Protein AF-A0A5C5VGZ4-F1 (afdb_monomer_lite)

pLDDT: mean 81.95, std 19.31, range [33.66, 98.56]

Radius of gyration: 33.9 Å; chains: 1; bounding box: 83×97×70 Å

Structure (mmCIF, N/CA/C/O backbone):
data_AF-A0A5C5VGZ4-F1
#
_entry.id   AF-A0A5C5VGZ4-F1
#
loop_
_atom_site.group_PDB
_atom_site.id
_atom_site.type_symbol
_atom_site.label_atom_id
_atom_site.label_alt_id
_atom_site.label_comp_id
_atom_site.label_asym_id
_atom_site.label_entity_id
_atom_site.label_seq_id
_atom_site.pdbx_PDB_ins_code
_atom_site.Cartn_x
_atom_site.Cartn_y
_atom_site.Cartn_z
_atom_site.occupancy
_atom_site.B_iso_or_equiv
_atom_site.auth_seq_id
_atom_site.auth_comp_id
_atom_site.auth_asym_id
_atom_site.auth_atom_id
_atom_site.pdbx_PDB_model_num
ATOM 1 N N . MET A 1 1 ? -16.262 2.901 -9.914 1.00 47.81 1 MET A N 1
ATOM 2 C CA . MET A 1 1 ? -15.668 1.802 -9.119 1.00 47.81 1 MET A CA 1
ATOM 3 C C . MET A 1 1 ? -14.442 2.364 -8.408 1.00 47.81 1 MET A C 1
ATOM 5 O O . MET A 1 1 ? -13.713 3.106 -9.050 1.00 47.81 1 MET A O 1
ATOM 9 N N . SER A 1 2 ? -14.262 2.133 -7.101 1.00 78.75 2 SER A N 1
ATOM 10 C CA . SER A 1 2 ? -13.079 2.638 -6.369 1.00 78.75 2 SER A CA 1
ATOM 11 C C . SER A 1 2 ? -11.803 1.959 -6.888 1.00 78.75 2 SER A C 1
ATOM 13 O O . SER A 1 2 ? -11.832 0.754 -7.138 1.00 78.75 2 SER A O 1
ATOM 15 N N . LYS A 1 3 ? -10.699 2.704 -7.052 1.00 91.31 3 LYS A N 1
ATOM 16 C CA . LYS A 1 3 ? -9.415 2.177 -7.558 1.00 91.31 3 LYS A CA 1
ATOM 17 C C . LYS A 1 3 ? -8.840 1.094 -6.643 1.00 91.31 3 LYS A C 1
ATOM 19 O O . LYS A 1 3 ? -8.437 0.048 -7.134 1.00 91.31 3 LYS A O 1
ATOM 24 N N . LEU A 1 4 ? -8.955 1.265 -5.323 1.00 92.81 4 LEU A N 1
ATOM 25 C CA . LEU A 1 4 ? -8.626 0.228 -4.333 1.00 92.81 4 LEU A CA 1
ATOM 26 C C . LEU A 1 4 ? -9.362 -1.091 -4.587 1.00 92.81 4 LEU A C 1
ATOM 28 O O . LEU A 1 4 ? -8.789 -2.162 -4.425 1.00 92.81 4 LEU A O 1
ATOM 32 N N . LYS A 1 5 ? -10.619 -1.023 -5.040 1.00 94.25 5 LYS A N 1
ATOM 33 C CA . LYS A 1 5 ? -11.408 -2.223 -5.332 1.00 94.25 5 LYS A CA 1
ATOM 34 C C . LYS A 1 5 ? -10.861 -2.972 -6.549 1.00 94.25 5 LYS A C 1
ATOM 36 O O . LYS A 1 5 ? -10.845 -4.195 -6.546 1.00 94.25 5 LYS A O 1
ATOM 41 N N . MET A 1 6 ? -10.396 -2.247 -7.568 1.00 96.00 6 MET A N 1
ATOM 42 C CA . MET A 1 6 ? -9.712 -2.845 -8.721 1.00 96.00 6 MET A CA 1
ATOM 43 C C . MET A 1 6 ? -8.342 -3.415 -8.339 1.00 96.00 6 MET A C 1
ATOM 45 O O . MET A 1 6 ? -7.987 -4.492 -8.809 1.00 96.00 6 MET A O 1
ATOM 49 N N . LEU A 1 7 ? -7.597 -2.733 -7.464 1.00 97.62 7 LEU A N 1
ATOM 50 C CA . LEU A 1 7 ? -6.303 -3.213 -6.980 1.00 97.62 7 LEU A CA 1
ATOM 51 C C . LEU A 1 7 ? -6.444 -4.515 -6.191 1.00 97.62 7 LEU A C 1
ATOM 53 O O . LEU A 1 7 ? -5.766 -5.483 -6.517 1.00 97.62 7 LEU A O 1
ATOM 57 N N . VAL A 1 8 ? -7.368 -4.596 -5.227 1.00 96.88 8 VAL A N 1
ATOM 58 C CA . VAL A 1 8 ? -7.568 -5.851 -4.481 1.00 96.88 8 VAL A CA 1
ATOM 59 C C . VAL A 1 8 ? -8.153 -6.958 -5.350 1.00 96.88 8 VAL A C 1
ATOM 61 O O . VAL A 1 8 ? -7.724 -8.099 -5.231 1.00 96.88 8 VAL A O 1
ATOM 64 N N . LEU A 1 9 ? -9.039 -6.639 -6.297 1.00 97.56 9 LEU A N 1
ATOM 65 C CA . LEU A 1 9 ? -9.478 -7.628 -7.285 1.00 97.56 9 LEU A CA 1
ATOM 66 C C . LEU A 1 9 ? -8.298 -8.170 -8.112 1.00 97.56 9 LEU A C 1
ATOM 68 O O . LEU A 1 9 ? -8.235 -9.358 -8.401 1.00 97.56 9 LEU A O 1
ATOM 72 N N . SER A 1 10 ? -7.332 -7.318 -8.453 1.00 98.31 10 SER A N 1
ATOM 73 C CA . SER A 1 10 ? -6.120 -7.737 -9.166 1.00 98.31 10 SER A CA 1
ATOM 74 C C . SER A 1 10 ? -5.203 -8.596 -8.292 1.00 98.31 10 SER A C 1
ATOM 76 O O . SER A 1 10 ? -4.604 -9.543 -8.794 1.00 98.31 10 SER A O 1
ATOM 78 N N . LEU A 1 11 ? -5.138 -8.323 -6.982 1.00 98.38 11 LEU A N 1
ATOM 79 C CA . LEU A 1 11 ? -4.467 -9.197 -6.012 1.00 98.38 11 LEU A CA 1
ATOM 80 C C . LEU A 1 11 ? -5.142 -10.575 -5.933 1.00 98.38 11 LEU A C 1
ATOM 82 O O . LEU A 1 11 ? -4.444 -11.585 -5.884 1.00 98.38 11 LEU A O 1
ATOM 86 N N . HIS A 1 12 ? -6.479 -10.633 -5.968 1.00 98.44 12 HIS A N 1
ATOM 87 C CA . HIS A 1 12 ? -7.230 -11.895 -6.016 1.00 98.44 12 HIS A CA 1
ATOM 88 C C . HIS A 1 12 ? -6.956 -12.660 -7.312 1.00 98.44 12 HIS A C 1
ATOM 90 O O . HIS A 1 12 ? -6.627 -13.837 -7.255 1.00 98.44 12 HIS A O 1
ATOM 96 N N . ASN A 1 13 ? -6.977 -11.989 -8.467 1.00 98.44 13 ASN A N 1
ATOM 97 C CA . ASN A 1 13 ? -6.660 -12.625 -9.751 1.00 98.44 13 ASN A CA 1
ATOM 98 C C . ASN A 1 13 ? -5.212 -13.151 -9.802 1.00 98.44 13 ASN A C 1
ATOM 100 O O . ASN A 1 13 ? -4.952 -14.228 -10.349 1.00 98.44 13 ASN A O 1
ATOM 104 N N . TYR A 1 14 ? -4.265 -12.416 -9.202 1.00 98.56 14 TYR A N 1
ATOM 105 C CA . TYR A 1 14 ? -2.896 -12.894 -9.015 1.00 98.56 14 TYR A CA 1
ATOM 106 C C . TYR A 1 14 ? -2.881 -14.167 -8.165 1.00 98.56 14 TYR A C 1
ATOM 108 O O . TYR A 1 14 ? -2.285 -15.162 -8.583 1.00 98.56 14 TYR A O 1
ATOM 116 N N . HIS A 1 15 ? -3.568 -14.150 -7.017 1.00 98.44 15 HIS A N 1
ATOM 117 C CA . HIS A 1 15 ? -3.689 -15.298 -6.121 1.00 98.44 15 HIS A CA 1
ATOM 118 C C . HIS A 1 15 ? -4.304 -16.513 -6.821 1.00 98.44 15 HIS A C 1
ATOM 120 O O . HIS A 1 15 ? -3.758 -17.607 -6.717 1.00 98.44 15 HIS A O 1
ATOM 126 N N . ASP A 1 16 ? -5.388 -16.347 -7.574 1.00 98.00 16 ASP A N 1
ATOM 127 C CA . ASP A 1 16 ? -6.050 -17.446 -8.287 1.00 98.00 16 ASP A CA 1
ATOM 128 C C . ASP A 1 16 ? -5.126 -18.116 -9.310 1.00 98.00 16 ASP A C 1
ATOM 130 O O . ASP A 1 16 ? -5.197 -19.326 -9.527 1.00 98.00 16 ASP A O 1
ATOM 134 N N . THR A 1 17 ? -4.213 -17.341 -9.898 1.00 97.69 17 THR A N 1
ATOM 135 C CA . THR A 1 17 ? -3.245 -17.834 -10.884 1.00 97.69 17 THR A CA 1
ATOM 136 C C . THR A 1 17 ? -2.009 -18.470 -10.231 1.00 97.69 17 THR A C 1
ATOM 138 O O . THR A 1 17 ? -1.482 -19.453 -10.748 1.00 97.69 17 THR A O 1
ATOM 141 N N . HIS A 1 18 ? -1.537 -17.934 -9.100 1.00 97.62 18 HIS A N 1
ATOM 142 C CA . HIS A 1 18 ? -0.257 -18.313 -8.472 1.00 97.62 18 HIS A CA 1
ATOM 143 C C . HIS A 1 18 ? -0.406 -19.143 -7.184 1.00 97.62 18 HIS A C 1
ATOM 145 O O . HIS A 1 18 ? 0.588 -19.587 -6.608 1.00 97.62 18 HIS A O 1
ATOM 151 N N . GLY A 1 19 ? -1.634 -19.328 -6.697 1.00 97.25 19 GLY A N 1
ATOM 152 C CA . GLY A 1 19 ? -1.960 -19.979 -5.425 1.00 97.25 19 GLY A CA 1
ATOM 153 C C . GLY A 1 19 ? -1.635 -19.157 -4.172 1.00 97.25 19 GLY A C 1
ATOM 154 O O . GLY A 1 19 ? -1.930 -19.611 -3.070 1.00 97.25 19 GLY A O 1
ATOM 155 N N . ASN A 1 20 ? -1.024 -17.979 -4.329 1.00 97.88 20 ASN A N 1
ATOM 156 C CA . ASN A 1 20 ? -0.604 -17.086 -3.252 1.00 97.88 20 ASN A CA 1
ATOM 157 C C . ASN A 1 20 ? -0.735 -15.630 -3.702 1.00 97.88 20 ASN A C 1
ATOM 159 O O . ASN A 1 20 ? -0.576 -15.325 -4.884 1.00 97.88 20 ASN A O 1
ATOM 163 N N . PHE A 1 21 ? -0.954 -14.725 -2.754 1.00 98.25 21 PHE A N 1
ATOM 164 C CA . PHE A 1 21 ? -0.816 -13.290 -2.969 1.00 98.25 21 PHE A CA 1
ATOM 165 C C . PHE A 1 21 ? 0.609 -12.939 -3.423 1.00 98.25 21 PHE A C 1
ATOM 167 O O . PHE A 1 21 ? 1.561 -13.657 -3.085 1.00 98.25 21 PHE A O 1
ATOM 174 N N . PRO A 1 22 ? 0.781 -11.845 -4.189 1.00 98.12 22 PRO A N 1
ATOM 175 C CA . PRO A 1 22 ? 2.114 -11.414 -4.579 1.00 98.12 22 PRO A CA 1
ATOM 176 C C . PRO A 1 22 ? 2.942 -11.052 -3.335 1.00 98.12 22 PRO A C 1
ATOM 178 O O . PRO A 1 22 ? 2.384 -10.580 -2.341 1.00 98.12 22 PRO A O 1
ATOM 181 N N . PRO A 1 23 ? 4.274 -11.228 -3.371 1.00 97.88 23 PRO A N 1
ATOM 182 C CA . PRO A 1 23 ? 5.138 -10.640 -2.352 1.00 97.88 23 PRO A CA 1
ATOM 183 C C . PRO A 1 23 ? 5.038 -9.107 -2.395 1.00 97.88 23 PRO A C 1
ATOM 185 O O . PRO A 1 23 ? 4.762 -8.557 -3.463 1.00 97.88 23 PRO A O 1
ATOM 188 N N . ALA A 1 24 ? 5.347 -8.406 -1.294 1.00 97.19 24 ALA A N 1
ATOM 189 C CA . ALA A 1 24 ? 5.490 -6.935 -1.315 1.00 97.19 24 ALA A CA 1
ATOM 190 C C . ALA A 1 24 ? 6.432 -6.472 -2.438 1.00 97.19 24 ALA A C 1
ATOM 192 O O . ALA A 1 24 ? 6.163 -5.500 -3.150 1.00 97.19 24 ALA A O 1
ATOM 193 N N . PHE A 1 25 ? 7.527 -7.208 -2.612 1.00 97.69 25 PHE A N 1
ATOM 194 C CA . PHE A 1 25 ? 8.454 -7.056 -3.717 1.00 97.69 25 PHE A CA 1
ATOM 195 C C . PHE A 1 25 ? 9.156 -8.382 -4.024 1.00 97.69 25 PHE A C 1
ATOM 197 O O . PHE A 1 25 ? 9.351 -9.216 -3.138 1.00 97.69 25 PHE A O 1
ATOM 204 N N . THR A 1 26 ? 9.574 -8.578 -5.273 1.00 96.94 26 THR A N 1
ATOM 205 C CA . THR A 1 26 ? 10.570 -9.607 -5.603 1.00 96.94 26 THR A CA 1
ATOM 206 C C . THR A 1 26 ? 11.955 -9.133 -5.188 1.00 96.94 26 THR A C 1
ATOM 208 O O . THR A 1 26 ? 12.211 -7.931 -5.162 1.00 96.94 26 THR A O 1
ATOM 211 N N . ALA A 1 27 ? 12.856 -10.060 -4.878 1.00 94.69 27 ALA A N 1
ATOM 212 C CA . ALA A 1 27 ? 14.230 -9.749 -4.509 1.00 94.69 27 ALA A CA 1
ATOM 213 C C . ALA A 1 27 ? 15.212 -10.654 -5.259 1.00 94.69 27 ALA A C 1
ATOM 215 O O . ALA A 1 27 ? 14.848 -11.758 -5.669 1.00 94.69 27 ALA A O 1
ATOM 216 N N . ASP A 1 28 ? 16.443 -10.182 -5.441 1.00 91.81 28 ASP A N 1
ATOM 217 C CA . ASP A 1 28 ? 17.525 -10.998 -5.987 1.00 91.81 28 ASP A CA 1
ATOM 218 C C . ASP A 1 28 ? 18.089 -11.989 -4.946 1.00 91.81 28 ASP A C 1
ATOM 220 O O . ASP A 1 28 ? 17.624 -12.083 -3.808 1.00 91.81 28 ASP A O 1
ATOM 224 N N . SER A 1 29 ? 19.128 -12.740 -5.328 1.00 90.06 29 SER A N 1
ATOM 225 C CA . SER A 1 29 ? 19.787 -13.709 -4.439 1.00 90.06 29 SER A CA 1
ATOM 226 C C . SER A 1 29 ? 20.480 -13.083 -3.221 1.00 90.06 29 SER A C 1
ATOM 228 O O . SER A 1 29 ? 20.803 -13.804 -2.279 1.00 90.06 29 SER A O 1
ATOM 230 N N . GLN A 1 30 ? 20.709 -11.768 -3.230 1.00 88.81 30 GLN A N 1
ATOM 231 C CA . GLN A 1 30 ? 21.278 -11.000 -2.122 1.00 88.81 30 GLN A CA 1
ATOM 232 C C . GLN A 1 30 ? 20.194 -10.309 -1.279 1.00 88.81 30 GLN A C 1
ATOM 234 O O . GLN A 1 30 ? 20.515 -9.613 -0.318 1.00 88.81 30 GLN A O 1
ATOM 239 N N . GLY A 1 31 ? 18.913 -10.504 -1.613 1.00 86.75 31 GLY A N 1
ATOM 240 C CA . GLY A 1 31 ? 17.783 -9.893 -0.921 1.00 86.75 31 GLY A CA 1
ATOM 241 C C . GLY A 1 31 ? 17.506 -8.445 -1.331 1.00 86.75 31 GLY A C 1
ATOM 242 O O . GLY A 1 31 ? 16.687 -7.790 -0.688 1.00 86.75 31 GLY A O 1
ATOM 243 N N . GLN A 1 32 ? 18.142 -7.929 -2.388 1.00 89.44 32 GLN A N 1
ATOM 244 C CA . GLN A 1 32 ? 17.884 -6.577 -2.878 1.00 89.44 32 GLN A CA 1
ATOM 245 C C . GLN A 1 32 ? 16.525 -6.532 -3.600 1.00 89.44 32 GLN A C 1
ATOM 247 O O . GLN A 1 32 ? 16.315 -7.313 -4.532 1.00 89.44 32 GLN A O 1
ATOM 252 N N . PRO A 1 33 ? 15.607 -5.613 -3.230 1.00 92.19 33 PRO A N 1
ATOM 253 C CA . PRO A 1 33 ? 14.330 -5.455 -3.921 1.00 92.19 33 PRO A CA 1
ATOM 254 C C . PRO A 1 33 ? 14.480 -5.168 -5.424 1.00 92.19 33 PRO A C 1
ATOM 256 O O . PRO A 1 33 ? 15.176 -4.229 -5.819 1.00 92.19 33 PRO A O 1
ATOM 259 N N . LEU A 1 34 ? 13.774 -5.944 -6.248 1.00 96.25 34 LEU A N 1
ATOM 260 C CA . LEU A 1 34 ? 13.741 -5.849 -7.707 1.00 96.25 34 LEU A CA 1
ATOM 261 C C . LEU A 1 34 ? 12.446 -5.209 -8.212 1.00 96.25 34 LEU A C 1
ATOM 263 O O . LEU A 1 34 ? 12.528 -4.162 -8.843 1.00 96.25 34 LEU A O 1
ATOM 267 N N . HIS A 1 35 ? 11.266 -5.779 -7.933 1.00 97.56 35 HIS A N 1
ATOM 268 C CA . HIS A 1 35 ? 9.985 -5.278 -8.461 1.00 97.56 35 HIS A CA 1
ATOM 269 C C . HIS A 1 35 ? 8.886 -5.238 -7.405 1.00 97.56 35 HIS A C 1
ATOM 271 O O . HIS A 1 35 ? 8.737 -6.178 -6.634 1.00 97.56 35 HIS A O 1
ATOM 277 N N . SER A 1 36 ? 8.081 -4.172 -7.413 1.00 97.31 36 SER A N 1
ATOM 278 C CA . SER A 1 36 ? 6.920 -4.013 -6.528 1.00 97.31 36 SER A CA 1
ATOM 279 C C . SER A 1 36 ? 5.792 -4.994 -6.871 1.00 97.31 36 SER A C 1
ATOM 281 O O . SER A 1 36 ? 5.586 -5.314 -8.045 1.00 97.31 36 SER A O 1
ATOM 283 N N . TRP A 1 37 ? 4.977 -5.363 -5.874 1.00 98.12 37 TRP A N 1
ATOM 284 C CA . TRP A 1 37 ? 3.680 -6.026 -6.067 1.00 98.12 37 TRP A CA 1
ATOM 285 C C . TRP A 1 37 ? 2.808 -5.330 -7.125 1.00 98.12 37 TRP A C 1
ATOM 287 O O . TRP A 1 37 ? 2.127 -6.001 -7.899 1.00 98.12 37 TRP A O 1
ATOM 297 N N . ARG A 1 38 ? 2.893 -3.995 -7.224 1.00 98.00 38 ARG A N 1
ATOM 298 C CA . ARG A 1 38 ? 2.204 -3.169 -8.233 1.00 98.00 38 ARG A CA 1
ATOM 299 C C . ARG A 1 38 ? 2.608 -3.565 -9.655 1.00 98.00 38 ARG A C 1
ATOM 301 O O . ARG A 1 38 ? 1.767 -3.701 -10.539 1.00 98.00 38 ARG A O 1
ATOM 308 N N . THR A 1 39 ? 3.890 -3.833 -9.884 1.00 97.75 39 THR A N 1
ATOM 309 C CA . THR A 1 39 ? 4.381 -4.314 -11.183 1.00 97.75 39 THR A CA 1
ATOM 310 C C . THR A 1 39 ? 3.902 -5.738 -11.466 1.00 97.75 39 THR A C 1
ATOM 312 O O . THR A 1 39 ? 3.544 -6.056 -12.599 1.00 97.75 39 THR A O 1
ATOM 315 N N . LEU A 1 40 ? 3.849 -6.596 -10.442 1.00 98.12 40 LEU A N 1
ATOM 316 C CA . LEU A 1 40 ? 3.439 -7.997 -10.585 1.00 98.12 40 LEU A CA 1
ATOM 317 C C . LEU A 1 40 ? 1.965 -8.163 -10.972 1.00 98.12 40 LEU A C 1
ATOM 319 O O . LEU A 1 40 ? 1.615 -9.154 -11.611 1.00 98.12 40 LEU A O 1
ATOM 323 N N . ILE A 1 41 ? 1.109 -7.203 -10.613 1.00 98.38 41 ILE A N 1
ATOM 324 C CA . ILE A 1 41 ? -0.325 -7.271 -10.916 1.00 98.38 41 ILE A CA 1
ATOM 325 C C . ILE A 1 41 ? -0.737 -6.602 -12.233 1.00 98.38 41 ILE A C 1
ATOM 327 O O . ILE A 1 41 ? -1.907 -6.687 -12.602 1.00 98.38 41 ILE A O 1
ATOM 331 N N . LEU A 1 42 ? 0.187 -5.971 -12.968 1.00 98.19 42 LEU A N 1
ATOM 332 C CA . LEU A 1 42 ? -0.121 -5.297 -14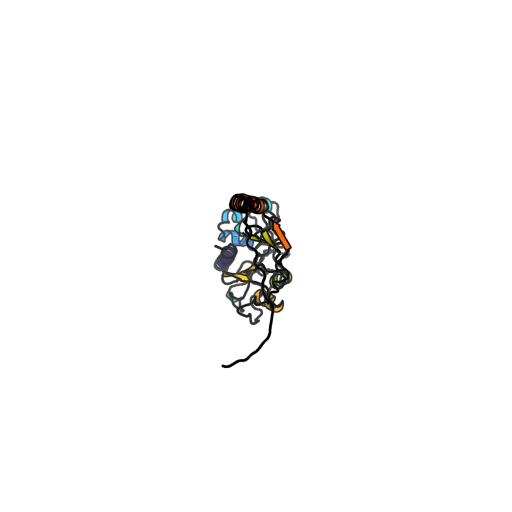.239 1.00 98.19 42 LEU A CA 1
ATOM 333 C C . LEU A 1 42 ? -0.910 -6.163 -15.244 1.00 98.19 42 LEU A C 1
ATOM 335 O O . LEU A 1 42 ? -1.847 -5.633 -15.845 1.00 98.19 42 LEU A O 1
ATOM 339 N N . PRO A 1 43 ? -0.642 -7.476 -15.413 1.00 98.25 43 PRO A N 1
ATOM 340 C CA . PRO A 1 43 ? -1.430 -8.311 -16.323 1.00 98.25 43 PRO A CA 1
ATOM 341 C C . PRO A 1 43 ? -2.927 -8.364 -15.982 1.00 98.25 43 PRO A C 1
ATOM 343 O O . PRO A 1 43 ? -3.753 -8.521 -16.877 1.00 98.25 43 PRO A O 1
ATOM 346 N N . TYR A 1 44 ? -3.287 -8.189 -14.707 1.00 97.94 44 TYR A N 1
ATOM 347 C CA . TYR A 1 44 ? -4.672 -8.195 -14.216 1.00 97.94 44 TYR A CA 1
ATOM 348 C C . TYR A 1 44 ? -5.318 -6.804 -14.216 1.00 97.94 44 TYR A C 1
ATOM 350 O O . TYR A 1 44 ? -6.497 -6.671 -13.895 1.00 97.94 44 TYR A O 1
ATOM 358 N N . LEU A 1 45 ? -4.548 -5.784 -14.599 1.00 96.88 45 LEU A N 1
ATOM 359 C CA . LEU A 1 45 ? -4.967 -4.395 -14.773 1.00 96.88 45 LEU A CA 1
ATOM 360 C C . LEU A 1 45 ? -5.043 -3.995 -16.253 1.00 96.88 45 LEU A C 1
ATOM 362 O O . LEU A 1 45 ? -5.057 -2.810 -16.557 1.00 96.88 45 LEU A O 1
ATOM 366 N N . GLU A 1 46 ? -5.071 -4.974 -17.162 1.00 95.31 46 GLU A N 1
ATOM 367 C CA . GLU A 1 46 ? -5.026 -4.770 -18.621 1.00 95.31 46 GLU A CA 1
ATOM 368 C C . GLU A 1 46 ? -3.702 -4.156 -19.130 1.00 95.31 46 GLU A C 1
ATOM 370 O O . GLU A 1 46 ? -3.583 -3.788 -20.296 1.00 95.31 46 GLU A O 1
ATOM 375 N N . GLU A 1 47 ? -2.652 -4.155 -18.301 1.00 97.19 47 GLU A N 1
ATOM 376 C CA . GLU A 1 47 ? -1.331 -3.582 -18.602 1.00 97.19 47 GLU A CA 1
ATOM 377 C C . GLU A 1 47 ? -0.303 -4.641 -19.052 1.00 97.19 47 GLU A C 1
ATOM 379 O O . GLU A 1 47 ? 0.913 -4.482 -18.904 1.00 97.19 47 GLU A O 1
ATOM 384 N N . MET A 1 48 ? -0.769 -5.743 -19.655 1.00 97.31 48 MET A N 1
ATOM 385 C CA . MET A 1 48 ? 0.102 -6.776 -20.239 1.00 97.31 48 MET A CA 1
ATOM 386 C C . MET A 1 48 ? 1.090 -6.229 -21.300 1.00 97.31 48 MET A C 1
ATOM 388 O O . MET A 1 48 ? 2.249 -6.665 -21.318 1.00 97.31 48 MET A O 1
ATOM 392 N N . PRO A 1 49 ? 0.718 -5.255 -22.163 1.00 97.12 49 PRO A N 1
ATOM 393 C CA . PRO A 1 49 ? 1.662 -4.648 -23.104 1.00 97.12 49 PRO A CA 1
ATOM 394 C C . PRO A 1 49 ? 2.836 -3.925 -22.433 1.00 97.12 49 PRO A C 1
ATOM 396 O O . PRO A 1 49 ? 3.926 -3.903 -23.003 1.00 97.12 49 PRO A O 1
ATOM 399 N N . LEU A 1 50 ? 2.638 -3.338 -21.247 1.00 96.69 50 LEU A N 1
ATOM 400 C CA . LEU A 1 50 ? 3.720 -2.753 -20.454 1.00 96.69 50 LEU A CA 1
ATOM 401 C C . LEU A 1 50 ? 4.518 -3.852 -19.749 1.00 96.69 50 LEU A C 1
ATOM 403 O O . LEU A 1 50 ? 5.740 -3.885 -19.872 1.00 96.69 50 LEU A O 1
ATOM 407 N N . TYR A 1 51 ? 3.829 -4.784 -19.085 1.00 97.75 51 TYR A N 1
ATOM 408 C CA . TYR A 1 51 ? 4.443 -5.893 -18.348 1.00 97.75 51 TYR A CA 1
ATOM 409 C C . TYR A 1 51 ? 5.423 -6.702 -19.211 1.00 97.75 51 TYR A C 1
ATOM 411 O O . TYR A 1 51 ? 6.550 -6.959 -18.799 1.00 97.75 51 TYR A O 1
ATOM 419 N N . SER A 1 52 ? 5.035 -7.032 -20.448 1.00 97.69 52 SER A N 1
ATOM 420 C CA . SER A 1 52 ? 5.859 -7.808 -21.392 1.00 97.69 52 SER A CA 1
ATOM 421 C C . SER A 1 52 ? 7.149 -7.115 -21.860 1.00 97.69 52 SER A C 1
ATOM 423 O O . SER A 1 52 ? 8.004 -7.767 -22.456 1.00 97.69 52 SER A O 1
ATOM 425 N N . LYS A 1 53 ? 7.304 -5.807 -21.613 1.00 97.31 53 LYS A N 1
ATOM 426 C CA . LYS A 1 53 ? 8.508 -5.035 -21.969 1.00 97.31 53 LYS A CA 1
ATOM 427 C C . LYS A 1 53 ? 9.540 -4.971 -20.845 1.00 97.31 53 LYS A C 1
ATOM 429 O O . LYS A 1 53 ? 10.661 -4.523 -21.096 1.00 97.31 53 LYS A O 1
ATOM 434 N N . LEU A 1 54 ? 9.160 -5.354 -19.626 1.00 97.56 54 LEU A N 1
ATOM 435 C CA . LEU A 1 54 ? 10.020 -5.277 -18.451 1.00 97.56 54 LEU A CA 1
ATOM 436 C C . LEU A 1 54 ? 10.945 -6.496 -18.387 1.00 97.56 54 LEU A C 1
ATOM 438 O O . LEU A 1 54 ? 10.529 -7.623 -18.652 1.00 97.56 54 LEU A O 1
ATOM 442 N N . ASN A 1 55 ? 12.202 -6.261 -18.021 1.00 96.56 55 ASN A N 1
ATOM 443 C CA . ASN A 1 55 ? 13.158 -7.308 -17.699 1.00 96.56 55 ASN A CA 1
ATOM 444 C C . ASN A 1 55 ? 13.097 -7.595 -16.193 1.00 96.56 55 ASN A C 1
ATOM 446 O O . ASN A 1 55 ? 13.541 -6.765 -15.400 1.00 96.56 55 ASN A O 1
ATOM 450 N N . PHE A 1 56 ? 12.551 -8.755 -15.819 1.00 96.12 56 PHE A N 1
ATOM 451 C CA . PHE A 1 56 ? 12.386 -9.163 -14.419 1.00 96.12 56 PHE A CA 1
ATOM 452 C C . PHE A 1 56 ? 13.667 -9.703 -13.762 1.00 96.12 56 PHE A C 1
ATOM 454 O O . PHE A 1 56 ? 13.697 -9.877 -12.544 1.00 96.12 56 PHE A O 1
ATOM 461 N N . ASP A 1 57 ? 14.721 -9.933 -14.552 1.00 93.81 57 ASP A N 1
ATOM 462 C CA . ASP A 1 57 ? 16.048 -10.319 -14.058 1.00 93.81 57 ASP A CA 1
ATOM 463 C C . ASP A 1 57 ? 16.907 -9.095 -13.678 1.00 93.81 57 ASP A C 1
ATOM 465 O O . ASP A 1 57 ? 18.015 -9.236 -13.159 1.00 93.81 57 ASP A O 1
ATOM 469 N N . GLU A 1 58 ? 16.415 -7.880 -13.941 1.00 94.88 58 GLU A N 1
ATOM 470 C CA . GLU A 1 58 ? 17.084 -6.621 -13.621 1.00 94.88 58 GLU A CA 1
ATOM 471 C C . GLU A 1 58 ? 16.255 -5.772 -12.645 1.00 94.88 58 GLU A C 1
ATOM 473 O O . GLU A 1 58 ? 15.028 -5.789 -12.707 1.00 94.88 58 GLU A O 1
ATOM 478 N N . PRO A 1 59 ? 16.887 -4.937 -11.797 1.00 95.44 59 PRO A N 1
ATOM 479 C CA . PRO A 1 59 ? 16.163 -4.022 -10.916 1.00 95.44 59 PRO A CA 1
ATOM 480 C C . PRO A 1 59 ? 15.166 -3.119 -11.660 1.00 95.44 59 PRO A C 1
ATOM 482 O O . PRO A 1 59 ? 15.408 -2.696 -12.794 1.00 95.44 59 PRO A O 1
ATOM 485 N N . TRP A 1 60 ? 14.067 -2.740 -11.002 1.00 95.44 60 TRP A N 1
ATOM 486 C CA . TRP A 1 60 ? 13.052 -1.828 -11.554 1.00 95.44 60 TRP A CA 1
ATOM 487 C C . TRP A 1 60 ? 13.620 -0.511 -12.111 1.00 95.44 60 TRP A C 1
ATOM 489 O O . TRP A 1 60 ? 13.069 0.044 -13.058 1.00 95.44 60 TRP A O 1
ATOM 499 N N . ASN A 1 61 ? 14.709 -0.005 -11.529 1.00 94.81 61 ASN A N 1
ATOM 500 C CA . ASN A 1 61 ? 15.370 1.240 -11.919 1.00 94.81 61 ASN A CA 1
ATOM 501 C C . ASN A 1 61 ? 16.572 1.026 -12.856 1.00 94.81 61 ASN A C 1
ATOM 503 O O . ASN A 1 61 ? 17.322 1.973 -13.104 1.00 94.81 61 ASN A O 1
ATOM 507 N N . SER A 1 62 ? 16.780 -0.188 -13.379 1.00 96.12 62 SER A N 1
ATOM 508 C CA . SER A 1 62 ? 17.816 -0.429 -14.383 1.00 96.12 62 SER A CA 1
ATOM 509 C C . SER A 1 62 ? 17.539 0.386 -15.646 1.00 96.12 62 SER A C 1
ATOM 511 O O . SER A 1 62 ? 16.395 0.712 -15.960 1.00 96.12 62 SER A O 1
ATOM 513 N N . SER A 1 63 ? 18.576 0.678 -16.433 1.00 96.25 63 SER A N 1
ATOM 514 C CA . SER A 1 63 ? 18.391 1.372 -17.717 1.00 96.25 63 SER A CA 1
ATOM 515 C C . SER A 1 63 ? 17.432 0.631 -18.667 1.00 96.25 63 SER A C 1
ATOM 517 O O . SER A 1 63 ? 16.734 1.271 -19.459 1.00 96.25 63 SER A O 1
ATOM 519 N N . ALA A 1 64 ? 17.351 -0.704 -18.564 1.00 95.88 64 ALA A N 1
ATOM 520 C CA . ALA A 1 64 ? 16.462 -1.517 -19.381 1.00 95.88 64 ALA A CA 1
ATOM 521 C C . ALA A 1 64 ? 14.983 -1.328 -19.020 1.00 95.88 64 ALA A C 1
ATOM 523 O O . ALA A 1 64 ? 14.153 -1.315 -19.933 1.00 95.88 64 ALA A O 1
ATOM 524 N N . ASN A 1 65 ? 14.679 -1.150 -17.733 1.00 96.81 65 ASN A N 1
ATOM 525 C CA . ASN A 1 65 ? 13.323 -0.981 -17.211 1.00 96.81 65 ASN A CA 1
ATOM 526 C C . ASN A 1 65 ? 12.903 0.495 -17.142 1.00 96.81 65 ASN A C 1
ATOM 528 O O . ASN A 1 65 ? 11.804 0.845 -17.570 1.00 96.81 65 ASN A O 1
ATOM 532 N N . ALA A 1 66 ? 13.795 1.386 -16.704 1.00 94.06 66 ALA A N 1
ATOM 533 C CA . ALA A 1 66 ? 13.525 2.810 -16.501 1.00 94.06 66 ALA A CA 1
ATOM 534 C C . ALA A 1 66 ? 13.003 3.519 -17.763 1.00 94.06 66 ALA A C 1
ATOM 536 O O . ALA A 1 66 ? 12.101 4.349 -17.672 1.00 94.06 66 ALA A O 1
ATOM 537 N N . ARG A 1 67 ? 13.497 3.144 -18.954 1.00 94.75 67 ARG A N 1
ATOM 538 C CA . ARG A 1 67 ? 13.018 3.675 -20.250 1.00 94.75 67 ARG A CA 1
ATOM 539 C C . ARG A 1 67 ? 11.541 3.396 -20.539 1.00 94.75 67 ARG A C 1
ATOM 541 O O . ARG A 1 67 ? 10.953 4.074 -21.372 1.00 94.75 67 ARG A O 1
ATOM 548 N N . TRP A 1 68 ? 10.967 2.378 -19.900 1.00 94.94 68 TRP A N 1
ATOM 549 C CA . TRP A 1 68 ? 9.559 2.022 -20.036 1.00 94.94 68 TRP A CA 1
ATOM 550 C C . TRP A 1 68 ? 8.710 2.519 -18.874 1.00 94.94 68 TRP A C 1
ATOM 552 O O . TRP A 1 68 ? 7.498 2.489 -19.008 1.00 94.94 68 TRP A O 1
ATOM 562 N N . LEU A 1 69 ? 9.310 2.938 -17.755 1.00 93.44 69 LEU A N 1
ATOM 563 C CA . LEU A 1 69 ? 8.598 3.223 -16.506 1.00 93.44 69 LEU A CA 1
ATOM 564 C C . LEU A 1 69 ? 8.572 4.712 -16.145 1.00 93.44 69 LEU A C 1
ATOM 566 O O . LEU A 1 69 ? 7.523 5.203 -15.742 1.00 93.44 69 LEU A O 1
ATOM 570 N N . ASN A 1 70 ? 9.679 5.439 -16.335 1.00 88.06 70 ASN A N 1
ATOM 571 C CA . ASN A 1 70 ? 9.846 6.801 -15.805 1.00 88.06 70 ASN A CA 1
ATOM 572 C C . ASN A 1 70 ? 8.823 7.824 -16.331 1.00 88.06 70 ASN A C 1
ATOM 574 O O . ASN A 1 70 ? 8.559 8.810 -15.644 1.00 88.06 70 ASN A O 1
ATOM 578 N N . ASP A 1 71 ? 8.257 7.575 -17.516 1.00 83.56 71 ASP A N 1
ATOM 579 C CA . ASP A 1 71 ? 7.261 8.432 -18.173 1.00 83.56 71 ASP A CA 1
ATOM 580 C C . ASP A 1 71 ? 5.850 7.807 -18.180 1.00 83.56 71 ASP A C 1
ATOM 582 O O . ASP A 1 71 ? 4.955 8.295 -18.870 1.00 83.56 71 ASP A O 1
ATOM 586 N N . GLN A 1 72 ? 5.635 6.695 -17.465 1.00 88.44 72 GLN A N 1
ATOM 587 C CA . GLN A 1 72 ? 4.334 6.024 -17.414 1.00 88.44 72 GLN A CA 1
ATOM 588 C C . GLN A 1 72 ? 3.531 6.452 -16.193 1.00 88.44 72 GLN A C 1
ATOM 590 O O . GLN A 1 72 ? 3.825 6.079 -15.057 1.00 88.44 72 GLN A O 1
ATOM 595 N N . GLU A 1 73 ? 2.443 7.169 -16.451 1.00 87.19 73 GLU A N 1
ATOM 596 C CA . GLU A 1 73 ? 1.446 7.508 -15.444 1.00 87.19 73 GLU A CA 1
ATOM 597 C C . GLU A 1 73 ? 0.308 6.484 -15.442 1.00 87.19 73 GLU A C 1
ATOM 599 O O . GLU A 1 73 ? -0.644 6.571 -16.217 1.00 87.19 73 GLU A O 1
ATOM 604 N N . LEU A 1 74 ? 0.359 5.526 -14.518 1.00 91.12 74 LEU A N 1
ATOM 605 C CA . LEU A 1 74 ? -0.745 4.592 -14.314 1.00 91.12 74 LEU A CA 1
ATOM 606 C C . LEU A 1 74 ? -1.743 5.167 -13.307 1.00 91.12 74 LEU A C 1
ATOM 608 O O . LEU A 1 74 ? -1.596 5.042 -12.090 1.00 91.12 74 LEU A O 1
ATOM 612 N N . HIS A 1 75 ? -2.808 5.788 -13.822 1.00 89.38 75 HIS A N 1
ATOM 613 C CA . HIS A 1 75 ? -3.834 6.441 -13.002 1.00 89.38 75 HIS A CA 1
ATOM 614 C C . HIS A 1 75 ? -4.505 5.518 -11.977 1.00 89.38 75 HIS A C 1
ATOM 616 O O . HIS A 1 75 ? -5.074 6.022 -11.005 1.00 89.38 75 HIS A O 1
ATOM 622 N N . ILE A 1 76 ? -4.455 4.197 -12.162 1.00 93.00 76 ILE A N 1
ATOM 623 C CA . ILE A 1 76 ? -4.995 3.220 -11.212 1.00 93.00 76 ILE A CA 1
ATOM 624 C C . ILE A 1 76 ? -4.317 3.285 -9.837 1.00 93.00 76 ILE A C 1
ATOM 626 O O . ILE A 1 76 ? -4.988 3.091 -8.827 1.00 93.00 76 ILE A O 1
ATOM 630 N N . TYR A 1 77 ? -3.038 3.662 -9.776 1.00 93.25 77 TYR A N 1
ATOM 631 C CA . TYR A 1 77 ? -2.285 3.782 -8.523 1.00 93.25 77 TYR A CA 1
ATOM 632 C C . TYR A 1 77 ? -2.468 5.127 -7.818 1.00 93.25 77 TYR A C 1
ATOM 634 O O . TYR A 1 77 ? -1.899 5.366 -6.756 1.00 93.25 77 TYR A O 1
ATOM 642 N N . ARG A 1 78 ? -3.275 6.023 -8.389 1.00 88.00 78 ARG A N 1
ATOM 643 C CA . ARG A 1 78 ? -3.420 7.394 -7.904 1.00 88.00 78 ARG A CA 1
ATOM 644 C C . ARG A 1 78 ? -4.742 7.621 -7.189 1.00 88.00 78 ARG A C 1
ATOM 646 O O . ARG A 1 78 ? -5.782 7.322 -7.771 1.00 88.00 78 ARG A O 1
ATOM 653 N N . SER A 1 79 ? -4.752 8.278 -6.033 1.00 83.31 79 SER A N 1
ATOM 654 C CA . SER A 1 79 ? -6.017 8.711 -5.425 1.00 83.31 79 SER A CA 1
ATOM 655 C C . SER A 1 79 ? -6.734 9.776 -6.276 1.00 83.31 79 SER A C 1
ATOM 657 O O . SER A 1 79 ? -6.078 10.661 -6.834 1.00 83.31 79 SER A O 1
ATOM 659 N N . PRO A 1 80 ? -8.076 9.726 -6.410 1.00 74.81 80 PRO A N 1
ATOM 660 C CA . PRO A 1 80 ? -8.856 10.820 -6.988 1.00 74.81 80 PRO A CA 1
ATOM 661 C C . PRO A 1 80 ? -8.751 12.139 -6.206 1.00 74.81 80 PRO A C 1
ATOM 663 O O . PRO A 1 80 ? -8.931 13.193 -6.805 1.00 74.81 80 PRO A O 1
ATOM 666 N N . GLN A 1 81 ? -8.468 12.089 -4.899 1.00 67.88 81 GLN A N 1
ATOM 667 C CA . GLN A 1 81 ? -8.432 13.251 -3.997 1.00 67.88 81 GLN A CA 1
ATOM 668 C C . GLN A 1 81 ? -6.997 13.740 -3.729 1.00 67.88 81 GLN A C 1
ATOM 670 O O . GLN A 1 81 ? -6.683 14.195 -2.636 1.00 67.88 81 GLN A O 1
ATOM 675 N N . ARG A 1 82 ? -6.107 13.621 -4.725 1.00 66.62 82 ARG A N 1
ATOM 676 C CA . ARG A 1 82 ? -4.679 13.956 -4.591 1.00 66.62 82 ARG A CA 1
ATOM 677 C C . ARG A 1 82 ? -4.447 15.370 -4.017 1.00 66.62 82 ARG A C 1
ATOM 679 O O . ARG A 1 82 ? -5.123 16.309 -4.453 1.00 66.62 82 ARG A O 1
ATOM 686 N N . PRO A 1 83 ? -3.408 15.564 -3.192 1.00 62.34 83 PRO A N 1
ATOM 687 C CA . PRO A 1 83 ? -2.797 16.875 -3.017 1.00 62.34 83 PRO A CA 1
ATOM 688 C C . PRO A 1 83 ? -2.203 17.368 -4.347 1.00 62.34 83 PRO A C 1
ATOM 690 O O . PRO A 1 83 ? -1.641 16.588 -5.121 1.00 62.34 83 PRO A O 1
ATOM 693 N N . GLU A 1 84 ? -2.297 18.670 -4.635 1.00 59.56 84 GLU A N 1
ATOM 694 C CA . GLU A 1 84 ? -1.698 19.257 -5.851 1.00 59.56 84 GLU A CA 1
ATOM 695 C C . GLU A 1 84 ? -0.166 19.119 -5.895 1.00 59.56 84 GLU A C 1
ATOM 697 O O . GLU A 1 84 ? 0.422 19.165 -6.973 1.00 59.56 84 GLU A O 1
ATOM 702 N N . SER A 1 85 ? 0.471 18.909 -4.741 1.00 66.31 85 SER A N 1
ATOM 703 C CA . SER A 1 85 ? 1.920 18.764 -4.576 1.00 66.31 85 SER A CA 1
ATOM 704 C C . SER A 1 85 ? 2.486 17.391 -4.966 1.00 66.31 85 SER A C 1
ATOM 706 O O . SER A 1 85 ? 3.707 17.243 -5.009 1.00 66.31 85 SER A O 1
ATOM 708 N N . SER A 1 86 ? 1.643 16.394 -5.251 1.00 71.25 86 SER A N 1
ATOM 709 C CA . SER A 1 86 ? 2.090 15.045 -5.620 1.00 71.25 86 SER A CA 1
ATOM 710 C C . SER A 1 86 ? 2.833 15.002 -6.955 1.00 71.25 86 SER A C 1
ATOM 712 O O . SER A 1 86 ? 2.389 15.592 -7.946 1.00 71.25 86 SER A O 1
ATOM 714 N N . ILE A 1 87 ? 3.920 14.222 -7.016 1.00 77.88 87 ILE A N 1
ATOM 715 C CA . ILE A 1 87 ? 4.643 13.977 -8.275 1.00 77.88 87 ILE A CA 1
ATOM 716 C C . ILE A 1 87 ? 3.756 13.210 -9.275 1.00 77.88 87 ILE A C 1
ATOM 718 O O . ILE A 1 87 ? 2.750 12.596 -8.908 1.00 77.88 87 ILE A O 1
ATOM 722 N N . ALA A 1 88 ? 4.088 13.299 -10.565 1.00 77.75 88 ALA A N 1
ATOM 723 C CA . ALA A 1 88 ? 3.236 12.825 -11.659 1.00 77.75 88 ALA A CA 1
ATOM 724 C C . ALA A 1 88 ? 2.850 11.337 -11.533 1.00 77.75 88 ALA A C 1
ATOM 726 O O . ALA A 1 88 ? 1.672 10.993 -11.649 1.00 77.75 88 ALA A O 1
ATOM 727 N N . ASP A 1 89 ? 3.825 10.493 -11.201 1.00 85.44 89 ASP A N 1
ATOM 728 C CA . ASP A 1 89 ? 3.736 9.034 -11.136 1.00 85.44 89 ASP A CA 1
ATOM 729 C C . ASP A 1 89 ? 3.730 8.478 -9.696 1.00 85.44 89 ASP A C 1
ATOM 731 O O . ASP A 1 89 ? 4.037 7.304 -9.464 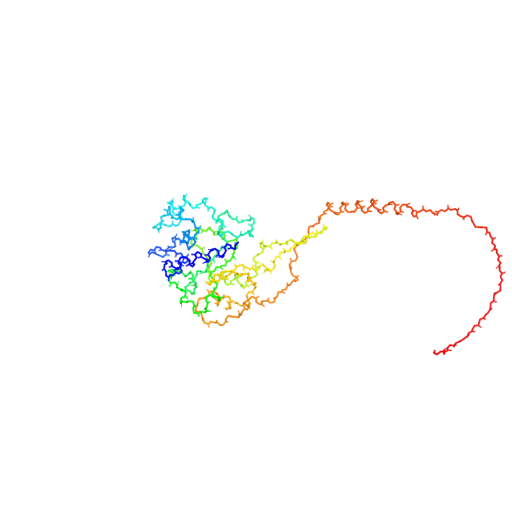1.00 85.44 89 ASP A O 1
ATOM 735 N N . GLU A 1 90 ? 3.357 9.313 -8.720 1.00 88.38 90 GLU A N 1
ATOM 736 C CA . GLU A 1 90 ? 3.234 8.910 -7.316 1.00 88.38 90 GLU A CA 1
ATOM 737 C C . GLU A 1 90 ? 2.103 7.889 -7.114 1.00 88.38 90 GLU A C 1
ATOM 739 O O . GLU A 1 90 ? 0.954 8.113 -7.528 1.00 88.38 90 GLU A O 1
ATOM 744 N N . THR A 1 91 ? 2.397 6.795 -6.407 1.00 92.50 91 THR A N 1
ATOM 745 C CA . THR A 1 91 ? 1.351 5.909 -5.885 1.00 92.50 91 THR A CA 1
ATOM 746 C C . THR A 1 91 ? 0.760 6.470 -4.600 1.00 92.50 91 THR A C 1
ATOM 748 O O . THR A 1 91 ? 1.455 7.064 -3.781 1.00 92.50 91 THR A O 1
ATOM 751 N N . HIS A 1 92 ? -0.538 6.255 -4.424 1.00 91.31 92 HIS A N 1
ATOM 752 C CA . HIS A 1 92 ? -1.268 6.606 -3.209 1.00 91.31 92 HIS A CA 1
ATOM 753 C C . HIS A 1 92 ? -1.809 5.377 -2.481 1.00 91.31 92 HIS A C 1
ATOM 755 O O . HIS A 1 92 ? -2.535 5.512 -1.504 1.00 91.31 92 HIS A O 1
ATOM 761 N N . TYR A 1 93 ? -1.514 4.179 -2.981 1.00 94.50 93 TYR A N 1
ATOM 762 C CA . TYR A 1 93 ? -2.003 2.927 -2.425 1.00 94.50 93 TYR A CA 1
ATOM 763 C C . TYR A 1 93 ? -0.815 2.051 -2.077 1.00 94.50 93 TYR A C 1
ATOM 765 O O . TYR A 1 93 ? 0.002 1.735 -2.947 1.00 94.50 93 TYR A O 1
ATOM 773 N N . PHE A 1 94 ? -0.742 1.683 -0.806 1.00 96.62 94 PHE A N 1
ATOM 774 C CA . PHE A 1 94 ? 0.408 1.017 -0.225 1.00 96.62 94 PHE A CA 1
ATOM 775 C C . PHE A 1 94 ? 0.001 -0.289 0.436 1.00 96.62 94 PHE A C 1
ATOM 777 O O . PHE A 1 94 ? -1.051 -0.363 1.072 1.00 96.62 94 PHE A O 1
ATOM 784 N N . SER A 1 95 ? 0.851 -1.300 0.307 1.00 97.50 95 SER A N 1
ATOM 785 C CA . SER A 1 95 ? 0.825 -2.473 1.174 1.00 97.50 95 SER A CA 1
ATOM 786 C C . SER A 1 95 ? 1.611 -2.203 2.461 1.00 97.50 95 SER A C 1
ATOM 788 O O . SER A 1 95 ? 2.232 -1.150 2.617 1.00 97.50 95 SER A O 1
ATOM 790 N N . ILE A 1 96 ? 1.608 -3.174 3.374 1.00 97.44 96 ILE A N 1
ATOM 791 C CA . ILE A 1 96 ? 2.406 -3.142 4.600 1.00 97.44 96 ILE A CA 1
ATOM 792 C C . ILE A 1 96 ? 3.484 -4.218 4.496 1.00 97.44 96 ILE A C 1
ATOM 794 O O . ILE A 1 96 ? 3.170 -5.392 4.297 1.00 97.44 96 ILE A O 1
ATOM 798 N N . VAL A 1 97 ? 4.746 -3.813 4.602 1.00 96.31 97 VAL A N 1
ATOM 799 C CA . VAL A 1 97 ? 5.925 -4.674 4.489 1.00 96.31 97 VAL A CA 1
ATOM 800 C C . VAL A 1 97 ? 6.303 -5.187 5.874 1.00 96.31 97 VAL A C 1
ATOM 802 O O . VAL A 1 97 ? 6.976 -4.500 6.639 1.00 96.31 97 VAL A O 1
ATOM 805 N N . ASP A 1 98 ? 5.860 -6.399 6.186 1.00 97.06 98 ASP A N 1
ATOM 806 C CA . ASP A 1 98 ? 6.194 -7.136 7.405 1.00 97.06 98 ASP A CA 1
ATOM 807 C C . ASP A 1 98 ? 6.006 -8.641 7.135 1.00 97.06 98 ASP A C 1
ATOM 809 O O . ASP A 1 98 ? 5.272 -9.020 6.223 1.00 97.06 98 ASP A O 1
ATOM 813 N N . ASP A 1 99 ? 6.656 -9.518 7.897 1.00 96.56 99 ASP A N 1
ATOM 814 C CA . ASP A 1 99 ? 6.475 -10.969 7.761 1.00 96.56 99 ASP A CA 1
ATOM 815 C C . ASP A 1 99 ? 5.078 -11.441 8.197 1.00 96.56 99 ASP A C 1
ATOM 817 O O . ASP A 1 99 ? 4.646 -12.546 7.831 1.00 96.56 99 ASP A O 1
ATOM 821 N N . GLU A 1 100 ? 4.375 -10.616 8.978 1.00 96.81 100 GLU A N 1
ATOM 822 C CA . GLU A 1 100 ? 3.066 -10.931 9.534 1.00 96.81 100 GLU A CA 1
ATOM 823 C C . GLU A 1 100 ? 1.872 -10.497 8.664 1.00 96.81 100 GLU A C 1
ATOM 825 O O . GLU A 1 100 ? 0.740 -10.929 8.923 1.00 96.81 100 GLU A O 1
ATOM 830 N N . THR A 1 101 ? 2.110 -9.689 7.628 1.00 97.44 101 THR A N 1
ATOM 831 C CA . THR A 1 101 ? 1.072 -9.069 6.787 1.00 97.44 101 THR A CA 1
ATOM 832 C C . THR A 1 101 ? 0.722 -9.920 5.562 1.00 97.44 101 THR A C 1
ATOM 834 O O . THR A 1 101 ? 1.330 -10.956 5.284 1.00 97.44 101 THR A O 1
ATOM 837 N N . LEU A 1 102 ? -0.297 -9.488 4.810 1.00 97.19 102 LEU A N 1
ATOM 838 C CA . LEU A 1 102 ? -0.757 -10.181 3.603 1.00 97.19 102 LEU A CA 1
ATOM 839 C C . LEU A 1 102 ? 0.315 -10.227 2.499 1.00 97.19 102 LEU A C 1
ATOM 841 O O . LEU A 1 102 ? 0.599 -11.287 1.948 1.00 97.19 102 LEU A O 1
ATOM 845 N N . LEU A 1 103 ? 0.901 -9.071 2.172 1.00 97.38 103 LEU A N 1
ATOM 846 C CA . LEU A 1 103 ? 1.935 -8.919 1.143 1.00 97.38 103 LEU A CA 1
ATOM 847 C C . LEU A 1 103 ? 3.305 -8.899 1.826 1.00 97.38 103 LEU A C 1
ATOM 849 O O . LEU A 1 103 ? 4.008 -7.894 1.814 1.00 97.38 103 LEU A O 1
ATOM 853 N N . ARG A 1 104 ? 3.686 -10.007 2.459 1.00 95.50 104 ARG A N 1
ATOM 854 C CA . ARG A 1 104 ? 4.982 -10.094 3.139 1.00 95.50 104 ARG A CA 1
ATOM 855 C C . ARG A 1 104 ? 6.168 -10.108 2.164 1.00 95.50 104 ARG A C 1
ATOM 857 O O . ARG A 1 104 ? 6.020 -10.533 1.008 1.00 95.50 104 ARG A O 1
ATOM 864 N N . PRO A 1 105 ? 7.376 -9.728 2.613 1.00 93.75 105 PRO A N 1
ATOM 865 C CA . PRO A 1 105 ? 8.609 -10.069 1.911 1.00 93.75 105 PRO A CA 1
ATOM 866 C C . PRO A 1 105 ? 8.702 -11.582 1.657 1.00 93.75 105 PRO A C 1
ATOM 868 O O . PRO A 1 105 ? 8.336 -12.396 2.506 1.00 93.75 105 PRO A O 1
ATOM 871 N N . GLY A 1 106 ? 9.155 -11.969 0.463 1.00 87.00 106 GLY A N 1
ATOM 872 C CA . GLY A 1 106 ? 9.241 -13.377 0.046 1.00 87.00 106 GLY A CA 1
ATOM 873 C C . GLY A 1 106 ? 7.911 -14.024 -0.373 1.00 87.00 106 GLY A C 1
ATOM 874 O O . GLY A 1 106 ? 7.934 -15.065 -1.025 1.00 87.00 106 GLY A O 1
ATOM 875 N N . GLY A 1 107 ? 6.765 -13.390 -0.091 1.00 91.44 107 GLY A N 1
ATOM 876 C CA . GLY A 1 107 ? 5.443 -13.838 -0.540 1.00 91.44 107 GLY A CA 1
ATOM 877 C C . GLY A 1 107 ? 4.974 -15.127 0.135 1.00 91.44 107 GLY A C 1
ATOM 878 O O . GLY A 1 107 ? 5.278 -15.376 1.299 1.00 91.44 107 GLY A O 1
ATOM 879 N N . GLY A 1 108 ? 4.201 -15.936 -0.596 1.00 91.00 108 GLY A N 1
ATOM 880 C CA . GLY A 1 108 ? 3.768 -17.260 -0.130 1.00 91.00 108 GLY A CA 1
ATOM 881 C C . GLY A 1 108 ? 2.609 -17.249 0.869 1.00 91.00 108 GLY A C 1
ATOM 882 O O . GLY A 1 108 ? 2.436 -18.214 1.604 1.00 91.00 108 GLY A O 1
ATOM 883 N N . VAL A 1 109 ? 1.837 -16.162 0.917 1.00 96.94 109 VAL A N 1
ATOM 884 C CA . VAL A 1 109 ? 0.615 -16.080 1.724 1.00 96.94 109 VAL A CA 1
ATOM 885 C C . VAL A 1 109 ? -0.571 -16.443 0.841 1.00 96.94 109 VAL A C 1
ATOM 887 O O . VAL A 1 109 ? -0.795 -15.813 -0.191 1.00 96.94 109 VAL A O 1
ATOM 890 N N . SER A 1 110 ? -1.348 -17.439 1.246 1.00 97.12 110 SER A N 1
ATOM 891 C CA . SER A 1 110 ? -2.620 -17.810 0.627 1.00 97.12 110 SER A CA 1
ATOM 892 C C . SER A 1 110 ? -3.797 -17.318 1.472 1.00 97.12 110 SER A C 1
ATOM 894 O O . SER A 1 110 ? -3.640 -16.969 2.642 1.00 97.12 110 SER A O 1
ATOM 896 N N . PHE A 1 111 ? -5.018 -17.356 0.930 1.00 97.19 111 PHE A N 1
ATOM 897 C CA . PHE A 1 111 ? -6.218 -17.071 1.732 1.00 97.19 111 PHE A CA 1
ATOM 898 C C . PHE A 1 111 ? -6.354 -17.952 2.984 1.00 97.19 111 PHE A C 1
ATOM 900 O O . PHE A 1 111 ? -6.953 -17.518 3.964 1.00 97.19 111 PHE A O 1
ATOM 907 N N . ARG A 1 112 ? -5.814 -19.180 2.971 1.00 96.25 112 ARG A N 1
ATOM 908 C CA . ARG A 1 112 ? -5.888 -20.096 4.124 1.00 96.25 112 ARG A CA 1
ATOM 909 C C . ARG A 1 112 ? -5.025 -19.640 5.295 1.00 96.25 112 ARG A C 1
ATOM 911 O O . ARG A 1 112 ? -5.292 -20.045 6.420 1.00 96.25 112 ARG A O 1
ATOM 918 N N . ASP A 1 113 ? -4.023 -18.810 5.027 1.00 96.69 113 ASP A N 1
ATOM 919 C CA . ASP A 1 113 ? -3.084 -18.318 6.032 1.00 96.69 113 ASP A CA 1
ATOM 920 C C . ASP A 1 113 ? -3.616 -17.077 6.768 1.00 96.69 113 ASP A C 1
ATOM 922 O O . ASP A 1 113 ? -2.967 -16.587 7.689 1.00 96.69 113 ASP A O 1
ATOM 926 N N . ILE A 1 114 ? -4.797 -16.571 6.386 1.00 96.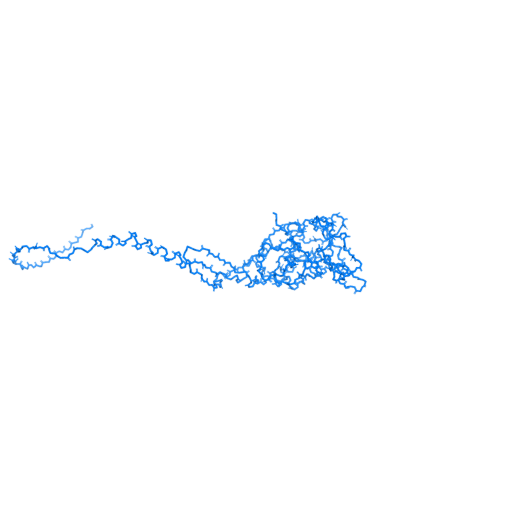44 114 ILE A N 1
ATOM 927 C CA . ILE A 1 114 ? -5.458 -15.417 7.009 1.00 96.44 114 ILE A CA 1
ATOM 928 C C . ILE A 1 114 ? -6.384 -15.901 8.135 1.00 96.44 114 ILE A C 1
ATOM 930 O O . ILE A 1 114 ? -7.613 -15.899 8.009 1.00 96.44 114 ILE A O 1
ATOM 934 N N . ALA A 1 115 ? -5.778 -16.381 9.220 1.00 95.19 115 ALA A N 1
ATOM 935 C CA . ALA A 1 115 ? -6.474 -16.997 10.349 1.00 95.19 115 ALA A CA 1
ATOM 936 C C . ALA A 1 115 ? -7.418 -16.033 11.092 1.00 95.19 115 ALA A C 1
ATOM 938 O O . ALA A 1 115 ? -8.461 -16.471 11.576 1.00 95.19 115 ALA A O 1
ATOM 939 N N . ASP A 1 116 ? -7.110 -14.733 11.111 1.00 90.19 116 ASP A N 1
ATOM 940 C CA . ASP A 1 116 ? -7.926 -13.713 11.797 1.00 90.19 116 ASP A CA 1
ATOM 941 C C . ASP A 1 116 ? -9.157 -13.277 10.978 1.00 90.19 116 ASP A C 1
ATOM 943 O O . ASP A 1 116 ? -9.993 -12.481 11.422 1.00 90.19 116 ASP A O 1
ATOM 947 N N . GLY A 1 117 ? -9.294 -13.833 9.770 1.00 93.12 117 GLY A N 1
ATOM 948 C CA . GLY A 1 117 ? -10.376 -13.569 8.836 1.00 93.12 117 GLY A CA 1
ATOM 949 C C . GLY A 1 117 ? -10.029 -12.481 7.823 1.00 93.12 117 GLY A C 1
ATOM 950 O O . GLY A 1 117 ? -9.677 -11.352 8.156 1.00 93.12 117 GLY A O 1
ATOM 951 N N . SER A 1 118 ? -10.234 -12.784 6.540 1.00 94.44 118 SER A N 1
ATOM 952 C CA . SER A 1 118 ? -9.932 -11.869 5.429 1.00 94.44 118 SER A CA 1
ATOM 953 C C . SER A 1 118 ? -10.711 -10.549 5.457 1.00 94.44 118 SER A C 1
ATOM 955 O O . SER A 1 118 ? -10.308 -9.589 4.807 1.00 94.44 118 SER A O 1
ATOM 957 N N . SER A 1 119 ? -11.822 -10.485 6.193 1.00 93.19 119 SER A N 1
ATOM 958 C CA . SER A 1 119 ? -12.598 -9.259 6.400 1.00 93.19 119 SER A CA 1
ATOM 959 C C . SER A 1 119 ? -12.058 -8.350 7.501 1.00 93.19 119 SER A C 1
ATOM 961 O O . SER A 1 119 ? -12.524 -7.220 7.609 1.00 93.19 119 SER A O 1
ATOM 963 N N . ASN A 1 120 ? -11.124 -8.843 8.316 1.00 92.88 120 ASN A N 1
ATOM 964 C CA . ASN A 1 120 ? -10.515 -8.107 9.423 1.00 92.88 120 ASN A CA 1
ATOM 965 C C . ASN A 1 120 ? -9.072 -7.684 9.108 1.00 92.88 120 ASN A C 1
ATOM 967 O O . ASN A 1 120 ? -8.582 -6.724 9.690 1.00 92.88 120 ASN A O 1
ATOM 971 N N . THR A 1 121 ? -8.425 -8.343 8.143 1.00 96.19 121 THR A N 1
ATOM 972 C CA . THR A 1 121 ? -7.066 -8.017 7.697 1.00 96.19 121 THR A CA 1
ATOM 973 C C . THR A 1 121 ? -7.070 -6.956 6.596 1.00 96.19 121 THR A C 1
ATOM 975 O O . THR A 1 121 ? -7.591 -7.174 5.497 1.00 96.19 121 THR A O 1
ATOM 978 N N . ILE A 1 122 ? -6.442 -5.815 6.864 1.00 96.69 122 ILE A N 1
ATOM 979 C CA . ILE A 1 122 ? -6.177 -4.741 5.908 1.00 96.69 122 ILE A CA 1
ATOM 980 C C . ILE A 1 122 ? -5.051 -5.179 4.963 1.00 96.69 122 ILE A C 1
ATOM 982 O O . ILE A 1 122 ? -3.951 -5.525 5.381 1.00 96.69 122 ILE A O 1
ATOM 986 N N . ALA A 1 123 ? -5.333 -5.143 3.664 1.00 97.19 123 ALA A N 1
ATOM 987 C CA . ALA A 1 123 ? -4.390 -5.466 2.599 1.00 97.19 123 ALA A CA 1
ATOM 988 C C . ALA A 1 123 ? -3.670 -4.221 2.066 1.00 97.19 123 ALA A C 1
ATOM 990 O O . ALA A 1 123 ? -2.465 -4.262 1.827 1.00 97.19 123 ALA A O 1
ATOM 991 N N . LEU A 1 124 ? -4.418 -3.132 1.851 1.00 97.50 124 LEU A N 1
ATOM 992 C CA . LEU A 1 124 ? -3.917 -1.891 1.258 1.00 97.50 124 LEU A CA 1
ATOM 993 C C . LEU A 1 124 ? -4.438 -0.667 2.015 1.00 97.50 124 LEU A C 1
ATOM 995 O O . LEU A 1 124 ? -5.610 -0.628 2.396 1.00 97.50 124 LEU A O 1
ATOM 999 N N . ILE A 1 125 ? -3.593 0.355 2.148 1.00 94.06 125 ILE A N 1
ATOM 1000 C CA . ILE A 1 125 ? -3.913 1.645 2.768 1.00 94.06 125 ILE A CA 1
ATOM 1001 C C . ILE A 1 125 ? -3.715 2.767 1.750 1.00 94.06 125 ILE A C 1
ATOM 1003 O O . ILE A 1 125 ? -2.703 2.821 1.049 1.00 94.06 125 ILE A O 1
ATOM 1007 N N . GLU A 1 126 ? -4.685 3.678 1.671 1.00 90.44 126 GLU A N 1
ATOM 1008 C CA . GLU A 1 126 ? -4.513 4.949 0.979 1.00 90.44 126 GLU A CA 1
ATOM 1009 C C . GLU A 1 126 ? -3.675 5.923 1.820 1.00 90.44 126 GLU A C 1
ATOM 1011 O O . GLU A 1 126 ? -4.037 6.256 2.950 1.00 90.44 126 GLU A O 1
ATOM 1016 N N . ALA A 1 127 ? -2.574 6.410 1.251 1.00 86.00 127 ALA A N 1
ATOM 1017 C CA . ALA A 1 127 ? -1.738 7.457 1.829 1.00 86.00 127 ALA A CA 1
ATOM 1018 C C . ALA A 1 127 ? -1.239 8.396 0.721 1.00 86.00 127 ALA A C 1
ATOM 1020 O O . ALA A 1 127 ? -1.035 7.972 -0.412 1.00 86.00 127 ALA A O 1
ATOM 1021 N N . ALA A 1 128 ? -1.038 9.675 1.030 1.00 76.56 128 ALA A N 1
ATOM 1022 C CA . ALA A 1 128 ? -0.533 10.671 0.083 1.00 76.56 128 ALA A CA 1
ATOM 1023 C C . ALA A 1 128 ? 0.782 11.282 0.588 1.00 76.56 128 ALA A C 1
ATOM 1025 O O . ALA A 1 128 ? 1.103 11.165 1.769 1.00 76.56 128 ALA A O 1
ATOM 1026 N N . GLY A 1 129 ? 1.540 11.938 -0.296 1.00 75.50 129 GLY A N 1
ATOM 1027 C CA . GLY A 1 129 ? 2.734 12.700 0.088 1.00 75.50 129 GLY A CA 1
ATOM 1028 C C . GLY A 1 129 ? 3.923 11.843 0.531 1.00 75.50 129 GLY A C 1
ATOM 1029 O O . GLY A 1 129 ? 4.769 12.311 1.290 1.00 75.50 129 GLY A O 1
ATOM 1030 N N . ARG A 1 130 ? 4.004 10.589 0.072 1.00 83.69 130 ARG A N 1
ATOM 1031 C CA . ARG A 1 130 ? 5.111 9.673 0.399 1.00 83.69 130 ARG A CA 1
ATOM 1032 C C . ARG A 1 130 ? 6.263 9.758 -0.602 1.00 83.69 130 ARG A C 1
ATOM 1034 O O . ARG A 1 130 ? 7.354 9.260 -0.323 1.00 83.69 130 ARG A O 1
ATOM 1041 N N . GLY A 1 131 ? 6.041 10.377 -1.763 1.00 86.94 131 GLY A N 1
ATOM 1042 C CA . GLY A 1 131 ? 7.052 10.522 -2.809 1.00 86.94 131 GLY A CA 1
ATOM 1043 C C . GLY A 1 131 ? 7.536 9.173 -3.342 1.00 86.94 131 GLY A C 1
ATOM 1044 O O . GLY A 1 131 ? 8.717 9.022 -3.652 1.00 86.94 131 GLY A O 1
ATOM 1045 N N . VAL A 1 132 ? 6.646 8.178 -3.379 1.00 91.69 132 VAL A N 1
ATOM 1046 C CA . VAL A 1 132 ? 6.927 6.824 -3.868 1.00 91.69 132 VAL A CA 1
ATOM 1047 C C . VAL A 1 132 ? 6.334 6.682 -5.260 1.00 91.69 132 VAL A C 1
ATOM 1049 O O . VAL A 1 132 ? 5.136 6.899 -5.453 1.00 91.69 132 VAL A O 1
ATOM 1052 N N . ARG A 1 133 ? 7.153 6.288 -6.237 1.00 93.88 133 ARG A N 1
ATOM 1053 C CA . ARG A 1 133 ? 6.668 6.015 -7.599 1.00 93.88 133 ARG A CA 1
ATOM 1054 C C . ARG A 1 133 ? 5.941 4.677 -7.648 1.00 93.88 133 ARG A C 1
ATOM 1056 O O . ARG A 1 133 ? 6.334 3.731 -6.967 1.00 93.88 133 ARG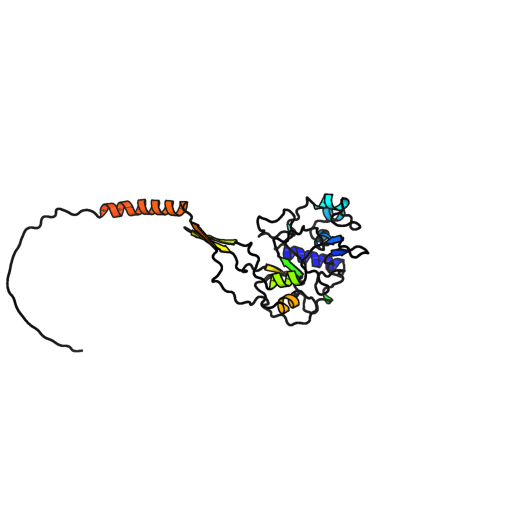 A O 1
ATOM 1063 N N . TRP A 1 134 ? 4.918 4.544 -8.490 1.00 94.62 134 TRP A N 1
ATOM 1064 C CA . TRP A 1 134 ? 4.110 3.316 -8.532 1.00 94.62 134 TRP A CA 1
ATOM 1065 C C . TRP A 1 134 ? 4.893 2.044 -8.900 1.00 94.62 134 TRP A C 1
ATOM 1067 O O . TRP A 1 134 ? 4.465 0.953 -8.532 1.00 94.62 134 TRP A O 1
ATOM 1077 N N . HIS A 1 135 ? 6.040 2.150 -9.569 1.00 94.94 135 HIS A N 1
ATOM 1078 C CA . HIS A 1 135 ? 6.889 1.006 -9.918 1.00 94.94 135 HIS A CA 1
ATOM 1079 C C . HIS A 1 135 ? 8.042 0.762 -8.926 1.00 94.94 135 HIS A C 1
ATOM 1081 O O . HIS A 1 135 ? 8.770 -0.222 -9.054 1.00 94.94 135 HIS A O 1
ATOM 1087 N N . GLU A 1 136 ? 8.226 1.642 -7.939 1.00 95.88 136 GLU A N 1
ATOM 1088 C CA . GLU A 1 136 ? 9.258 1.521 -6.908 1.00 95.88 136 GLU A CA 1
ATOM 1089 C C . GLU A 1 136 ? 8.849 0.467 -5.855 1.00 95.88 136 GLU A C 1
ATOM 1091 O O . GLU A 1 136 ? 7.747 0.572 -5.310 1.00 95.88 136 GLU A O 1
ATOM 1096 N N . PRO A 1 137 ? 9.698 -0.526 -5.519 1.00 96.38 137 PRO A N 1
ATOM 1097 C CA . PRO A 1 137 ? 9.442 -1.569 -4.521 1.00 96.38 137 PRO A CA 1
ATOM 1098 C C . PRO A 1 137 ? 9.633 -1.049 -3.086 1.00 96.38 137 PRO A C 1
ATOM 1100 O O . PRO A 1 137 ? 10.375 -1.618 -2.290 1.00 96.38 137 PRO A O 1
ATOM 1103 N N . ARG A 1 138 ? 8.982 0.072 -2.774 1.00 95.62 138 ARG A N 1
ATOM 1104 C CA . ARG A 1 138 ? 8.926 0.682 -1.445 1.00 95.62 138 ARG A CA 1
ATOM 1105 C C . ARG A 1 138 ? 7.464 0.846 -1.053 1.00 95.62 138 ARG A C 1
ATOM 1107 O O . ARG A 1 138 ? 6.694 1.427 -1.811 1.00 95.62 138 ARG A O 1
ATOM 1114 N N . ASP A 1 139 ? 7.105 0.336 0.113 1.00 96.88 139 ASP A N 1
ATOM 1115 C CA . ASP A 1 139 ? 5.763 0.387 0.698 1.00 96.88 139 ASP A CA 1
ATOM 1116 C C . ASP A 1 139 ? 5.881 0.739 2.194 1.00 96.88 139 ASP A C 1
ATOM 1118 O O . ASP A 1 139 ? 6.983 1.030 2.664 1.00 96.88 139 ASP A O 1
ATOM 1122 N N . LEU A 1 140 ? 4.767 0.771 2.931 1.00 96.69 140 LEU A N 1
ATOM 1123 C CA . LEU A 1 140 ? 4.765 1.163 4.343 1.00 96.69 140 LEU A CA 1
ATOM 1124 C C . LEU A 1 140 ? 5.418 0.082 5.202 1.00 96.69 140 LEU A C 1
ATOM 1126 O O . LEU A 1 140 ? 5.071 -1.093 5.087 1.00 96.69 140 LEU A O 1
ATOM 1130 N N . SER A 1 141 ? 6.302 0.470 6.115 1.00 96.81 141 SER A N 1
ATOM 1131 C CA . SER A 1 141 ? 6.645 -0.386 7.252 1.00 96.81 141 SER A CA 1
ATOM 1132 C C . SER A 1 141 ? 5.446 -0.550 8.194 1.00 96.81 141 SER A C 1
ATOM 1134 O O . SER A 1 141 ? 4.498 0.239 8.170 1.00 96.81 141 SER A O 1
ATOM 1136 N N . MET A 1 142 ? 5.495 -1.568 9.054 1.00 96.75 142 MET A N 1
ATOM 1137 C CA . MET A 1 142 ? 4.469 -1.791 10.075 1.00 96.75 142 MET A CA 1
ATOM 1138 C C . MET A 1 142 ? 4.265 -0.563 10.976 1.00 96.75 142 MET A C 1
ATOM 1140 O O . MET A 1 142 ? 3.128 -0.159 11.202 1.00 96.75 142 MET A O 1
ATOM 1144 N N . ASP A 1 143 ? 5.346 0.073 11.439 1.00 95.44 143 ASP A N 1
ATOM 1145 C CA . ASP A 1 143 ? 5.248 1.269 12.283 1.00 95.44 143 ASP A CA 1
ATOM 1146 C C . ASP A 1 143 ? 4.644 2.458 11.529 1.00 95.44 143 ASP A C 1
ATOM 1148 O O . ASP A 1 143 ? 3.744 3.105 12.056 1.00 95.44 143 ASP A O 1
ATOM 1152 N N . GLU A 1 144 ? 5.044 2.706 10.276 1.00 94.00 144 GLU A N 1
ATOM 1153 C CA . GLU A 1 144 ? 4.440 3.772 9.463 1.00 94.00 144 GLU A CA 1
ATOM 1154 C C . GLU A 1 144 ? 2.951 3.528 9.191 1.00 94.00 144 GLU A C 1
ATOM 1156 O O . GLU A 1 144 ? 2.175 4.482 9.112 1.00 94.00 144 GLU A O 1
ATOM 1161 N N . ALA A 1 145 ? 2.546 2.268 9.017 1.00 94.69 145 ALA A N 1
ATOM 1162 C CA . ALA A 1 145 ? 1.148 1.900 8.841 1.00 94.69 145 ALA A CA 1
ATOM 1163 C C . ALA A 1 145 ? 0.352 2.098 10.140 1.00 94.69 145 ALA A C 1
ATOM 1165 O O . ALA A 1 145 ? -0.728 2.684 10.104 1.00 94.69 145 ALA A O 1
ATOM 1166 N N . ILE A 1 146 ? 0.891 1.691 11.292 1.00 94.12 146 ILE A N 1
ATOM 1167 C CA . ILE A 1 146 ? 0.271 1.944 12.601 1.00 94.12 146 ILE A CA 1
ATOM 1168 C C . ILE A 1 146 ? 0.153 3.450 12.857 1.00 94.12 146 ILE A C 1
ATOM 1170 O O . ILE A 1 146 ? -0.910 3.916 13.265 1.00 94.12 146 ILE A O 1
ATOM 1174 N N . ASP A 1 147 ? 1.204 4.219 12.575 1.00 89.62 147 ASP A N 1
ATOM 1175 C CA . ASP A 1 147 ? 1.210 5.675 12.724 1.00 89.62 147 ASP A CA 1
ATOM 1176 C C . ASP A 1 147 ? 0.168 6.337 11.818 1.00 89.62 147 ASP A C 1
ATOM 1178 O O . ASP A 1 147 ? -0.464 7.305 12.222 1.00 89.62 147 ASP A O 1
ATOM 1182 N N . LEU A 1 148 ? -0.088 5.796 10.623 1.00 86.50 148 LEU A N 1
ATOM 1183 C CA . LEU A 1 148 ? -1.192 6.259 9.779 1.00 86.50 148 LEU A CA 1
ATOM 1184 C C . LEU A 1 148 ? -2.566 5.940 10.382 1.00 86.50 148 LEU A C 1
ATOM 1186 O O . LEU A 1 148 ? -3.478 6.758 10.282 1.00 86.50 148 LEU A O 1
ATOM 1190 N N . LEU A 1 149 ? -2.752 4.760 10.968 1.00 87.88 149 LEU A N 1
ATOM 1191 C CA . LEU A 1 149 ? -4.056 4.334 11.489 1.00 87.88 149 LEU A CA 1
ATOM 1192 C C . LEU A 1 149 ? -4.422 5.003 12.821 1.00 87.88 149 LEU A C 1
ATOM 1194 O O . LEU A 1 149 ? -5.592 5.302 13.057 1.00 87.88 149 LEU A O 1
ATOM 1198 N N . VAL A 1 150 ? -3.426 5.242 13.674 1.00 86.62 150 VAL A N 1
ATOM 1199 C CA . VAL A 1 150 ? -3.593 5.881 14.990 1.00 86.62 150 VAL A CA 1
ATOM 1200 C C . VAL A 1 150 ? -3.350 7.388 14.917 1.00 86.62 150 VAL A C 1
ATOM 1202 O O . VAL A 1 150 ? -3.843 8.138 15.749 1.00 86.62 150 VAL A O 1
ATOM 1205 N N . GLY A 1 151 ? -2.567 7.864 13.955 1.00 72.06 151 GLY A N 1
ATOM 1206 C CA . GLY A 1 151 ? -2.282 9.283 13.791 1.00 72.06 151 GLY A CA 1
ATOM 1207 C C . GLY A 1 151 ? -3.439 10.040 13.150 1.00 72.06 151 GLY A C 1
ATOM 1208 O O . GLY A 1 151 ? -4.187 9.512 12.321 1.00 72.06 151 GLY A O 1
ATOM 1209 N N . GLU A 1 152 ? -3.536 11.321 13.494 1.00 60.31 152 GLU A N 1
ATOM 1210 C CA . GLU A 1 152 ? -4.370 12.283 12.779 1.00 60.31 152 GLU A CA 1
ATOM 1211 C C . GLU A 1 152 ? -4.015 12.240 11.266 1.00 60.31 152 GLU A C 1
ATOM 1213 O O . GLU A 1 152 ? -2.848 12.147 10.883 1.00 60.31 152 GLU A O 1
ATOM 1218 N N . SER A 1 153 ? -5.011 12.214 10.368 1.00 55.91 153 SER A N 1
ATOM 1219 C CA . SER A 1 153 ? -4.815 12.458 8.926 1.00 55.91 153 SER A CA 1
ATOM 1220 C C . SER A 1 153 ? -3.871 13.639 8.671 1.00 55.91 153 SER A C 1
ATOM 1222 O O . SER A 1 153 ? -4.139 14.729 9.173 1.00 55.91 153 SER A O 1
ATOM 1224 N N . ASP A 1 154 ? -2.814 13.423 7.876 1.00 49.78 154 ASP A N 1
ATOM 1225 C CA . ASP A 1 154 ? -1.793 14.430 7.566 1.00 49.78 154 ASP A CA 1
ATOM 1226 C C . ASP A 1 154 ? -2.417 15.776 7.168 1.00 49.78 154 ASP A C 1
ATOM 1228 O O . ASP A 1 154 ? -3.411 15.825 6.436 1.00 49.78 154 ASP A O 1
ATOM 1232 N N . GLU A 1 155 ? -1.768 16.861 7.604 1.00 47.47 155 GLU A N 1
ATOM 1233 C CA . GLU A 1 155 ? -2.163 18.283 7.535 1.00 47.47 155 GLU A CA 1
ATOM 1234 C C . GLU A 1 155 ? -2.541 18.821 6.134 1.00 47.47 155 GLU A C 1
ATOM 1236 O O . GLU A 1 155 ? -2.875 19.996 5.974 1.00 47.47 155 GLU A O 1
ATOM 1241 N N . THR A 1 156 ? -2.469 17.986 5.100 1.00 48.09 156 THR A N 1
ATOM 1242 C CA . THR A 1 156 ? -2.572 18.346 3.682 1.00 48.09 156 THR A CA 1
ATOM 1243 C C . THR A 1 156 ? -4.000 18.370 3.127 1.00 48.09 156 THR A C 1
ATOM 1245 O O . THR A 1 156 ? -4.182 18.755 1.973 1.00 48.09 156 THR A O 1
ATOM 1248 N N . HIS A 1 157 ? -5.019 18.024 3.922 1.00 50.41 157 HIS A N 1
ATOM 1249 C CA . HIS A 1 157 ? -6.425 18.052 3.494 1.00 50.41 157 HIS A CA 1
ATOM 1250 C C . HIS A 1 157 ? -7.171 19.258 4.087 1.00 50.41 157 HIS A C 1
ATOM 1252 O O . HIS A 1 157 ? -7.754 19.194 5.172 1.00 50.41 157 HIS A O 1
ATOM 1258 N N . GLU A 1 158 ? -7.162 20.373 3.352 1.00 57.19 158 GLU A N 1
ATOM 1259 C CA . GLU A 1 158 ? -8.067 21.503 3.584 1.00 57.19 158 GLU A CA 1
ATOM 1260 C C . GLU A 1 158 ? -9.388 21.244 2.843 1.00 57.19 158 GLU A C 1
ATOM 1262 O O . GLU A 1 158 ? -9.387 20.946 1.647 1.00 57.19 158 GLU A O 1
ATOM 1267 N N . TRP A 1 159 ? -10.529 21.337 3.530 1.00 57.12 159 TRP A N 1
ATOM 1268 C CA . TRP A 1 159 ? -11.841 21.313 2.880 1.00 57.12 159 TRP A CA 1
ATOM 1269 C C . TRP A 1 159 ? -12.596 22.613 3.119 1.00 57.12 159 TRP A C 1
ATOM 1271 O O . TRP A 1 159 ? -12.445 23.286 4.139 1.00 57.12 159 TRP A O 1
ATOM 1281 N N . VAL A 1 160 ? -13.442 22.962 2.153 1.00 67.44 160 VAL A N 1
ATOM 1282 C CA . VAL A 1 160 ? -14.154 24.237 2.133 1.00 67.44 160 VAL A CA 1
ATOM 1283 C C . VAL A 1 160 ? -15.647 23.977 2.230 1.00 67.44 160 VAL A C 1
ATOM 1285 O O . VAL A 1 160 ? -16.216 23.331 1.352 1.00 67.44 160 VAL A O 1
ATOM 1288 N N . GLU A 1 161 ? -16.301 24.520 3.255 1.00 71.88 161 GLU A N 1
ATOM 1289 C CA . GLU A 1 161 ? -17.762 24.594 3.293 1.00 71.88 161 GLU A CA 1
ATOM 1290 C C . GLU A 1 161 ? -18.205 25.868 2.553 1.00 71.88 161 GLU A C 1
ATOM 1292 O O . GLU A 1 161 ? -17.909 26.990 2.994 1.00 71.88 161 GLU A O 1
ATOM 1297 N N . PRO A 1 162 ? -18.857 25.747 1.381 1.00 74.94 162 PRO A N 1
ATOM 1298 C CA . PRO A 1 162 ? -19.201 26.903 0.574 1.00 74.94 162 PRO A CA 1
ATOM 1299 C C . PRO A 1 162 ? -20.433 27.615 1.139 1.00 74.94 162 PRO A C 1
ATOM 1301 O O . PRO A 1 162 ? -21.548 27.109 1.051 1.00 74.94 162 PRO A O 1
ATOM 1304 N N . GLY A 1 163 ? -20.259 28.836 1.642 1.00 83.31 163 GLY A N 1
ATOM 1305 C CA . GLY A 1 163 ? -21.376 29.718 1.974 1.00 83.31 163 GLY A CA 1
ATOM 1306 C C . GLY A 1 163 ? -21.642 30.778 0.904 1.00 83.31 163 GLY A C 1
ATOM 1307 O O . GLY A 1 163 ? -20.866 31.000 -0.033 1.00 83.31 163 GLY A O 1
ATOM 1308 N N . PHE A 1 164 ? -22.782 31.462 1.036 1.00 83.75 164 PHE A N 1
ATOM 1309 C CA . PHE A 1 164 ? -23.184 32.497 0.082 1.00 83.75 164 PHE A CA 1
ATOM 1310 C C . PHE A 1 164 ? -22.232 33.704 0.118 1.00 83.75 164 PHE A C 1
ATOM 1312 O O . PHE A 1 164 ? -21.699 34.080 -0.926 1.00 83.75 164 PHE A O 1
ATOM 1319 N N . PHE A 1 165 ? -21.963 34.266 1.303 1.00 87.25 165 PHE A N 1
ATOM 1320 C CA . PHE A 1 165 ? -21.047 35.405 1.487 1.00 87.25 165 PHE A CA 1
ATOM 1321 C C . PHE A 1 165 ? -19.652 35.013 1.961 1.00 87.25 165 PHE A C 1
ATOM 1323 O O . PHE A 1 165 ? -18.689 35.698 1.629 1.00 87.25 165 PHE A O 1
ATOM 1330 N N . ILE A 1 166 ? -19.544 33.940 2.738 1.00 85.50 166 ILE A N 1
ATOM 1331 C CA . ILE A 1 166 ? -18.296 33.482 3.341 1.00 85.50 166 ILE A CA 1
ATOM 1332 C C . ILE A 1 166 ? -18.196 31.983 3.097 1.00 85.50 166 ILE A C 1
ATOM 1334 O O . ILE A 1 166 ? -19.162 31.269 3.340 1.00 85.50 166 ILE A O 1
ATOM 1338 N N . SER A 1 167 ? -17.050 31.523 2.616 1.00 84.56 167 SER A N 1
ATOM 1339 C CA . SER A 1 167 ? -16.670 30.112 2.663 1.00 84.56 167 SER A CA 1
ATOM 1340 C C . SER A 1 167 ? -15.781 29.876 3.876 1.00 84.56 167 SER A C 1
ATOM 1342 O O . SER A 1 167 ? -14.840 30.644 4.088 1.00 84.56 167 SER A O 1
ATOM 1344 N N . THR A 1 168 ? -16.063 28.832 4.650 1.00 78.50 168 THR A N 1
ATOM 1345 C CA . THR A 1 168 ? -15.236 28.436 5.799 1.00 78.50 168 THR A CA 1
ATOM 1346 C C . THR A 1 168 ? -14.230 27.389 5.349 1.00 78.50 168 THR A C 1
ATOM 1348 O O . THR A 1 168 ? -14.604 26.420 4.689 1.00 78.50 168 THR A O 1
ATOM 1351 N N . HIS A 1 169 ? -12.964 27.601 5.694 1.00 67.94 169 HIS A N 1
ATOM 1352 C CA . HIS A 1 169 ? -11.874 26.666 5.449 1.00 67.94 169 HIS A CA 1
ATOM 1353 C C . HIS A 1 169 ? -11.591 25.882 6.714 1.00 67.94 169 HIS A C 1
ATOM 1355 O O . HIS A 1 169 ? -11.331 26.449 7.782 1.00 67.94 169 HIS A O 1
ATOM 1361 N N . TYR A 1 170 ? -11.631 24.573 6.568 1.00 63.88 170 TYR A N 1
ATOM 1362 C CA . TYR A 1 170 ? -11.314 23.626 7.610 1.00 63.88 170 TYR A CA 1
ATOM 1363 C C . TYR A 1 170 ? -10.005 22.950 7.234 1.00 63.88 170 TYR A C 1
ATOM 1365 O O . TYR A 1 170 ? -9.877 22.449 6.120 1.00 63.88 170 TYR A O 1
ATOM 1373 N N . ARG A 1 171 ? -9.046 22.904 8.154 1.00 57.78 171 ARG A N 1
ATOM 1374 C CA . ARG A 1 171 ? -7.917 21.976 8.045 1.00 57.78 171 ARG A CA 1
ATOM 1375 C C . ARG A 1 171 ? -8.262 20.809 8.932 1.00 57.78 171 ARG A C 1
ATOM 1377 O O . ARG A 1 171 ? -8.512 21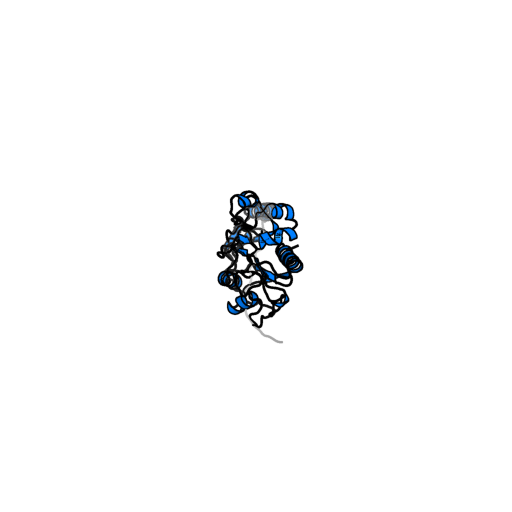.029 10.113 1.00 57.78 171 ARG A O 1
ATOM 1384 N N . GLY A 1 172 ? -8.283 19.606 8.375 1.00 50.41 172 GLY A N 1
ATOM 1385 C CA . GLY A 1 172 ? -8.473 18.418 9.190 1.00 50.41 172 GLY A CA 1
ATOM 1386 C C . GLY A 1 172 ? -7.391 18.332 10.253 1.00 50.41 172 GLY A C 1
ATOM 1387 O O . GLY A 1 172 ? -6.240 18.080 9.923 1.00 50.41 172 GLY A O 1
ATOM 1388 N N . ASP A 1 173 ? -7.764 18.474 11.519 1.00 47.81 173 ASP A N 1
ATOM 1389 C CA . ASP A 1 173 ? -7.046 17.921 12.671 1.00 47.81 173 ASP A CA 1
ATOM 1390 C C . ASP A 1 173 ? -7.221 16.394 12.700 1.00 47.81 173 ASP A C 1
ATOM 1392 O O . ASP A 1 173 ? -7.627 15.798 13.688 1.00 47.81 173 ASP A O 1
ATOM 1396 N N . GLY A 1 174 ? -6.999 15.749 11.558 1.00 49.41 174 GLY A N 1
ATOM 1397 C CA . GLY A 1 174 ? -7.003 14.301 11.468 1.00 49.41 174 GLY A CA 1
ATOM 1398 C C . GLY A 1 174 ? -8.274 13.612 10.973 1.00 49.41 174 GLY A C 1
ATOM 1399 O O . GLY A 1 174 ? -8.385 12.395 11.076 1.00 49.41 174 GLY A O 1
ATOM 1400 N N . LEU A 1 175 ? -9.229 14.370 10.438 1.00 50.75 175 LEU A N 1
ATOM 1401 C CA . LEU A 1 175 ? -10.591 13.911 10.137 1.00 50.75 175 LEU A CA 1
ATOM 1402 C C . LEU A 1 175 ? -10.831 13.233 8.809 1.00 50.75 175 LEU A C 1
ATOM 1404 O O . LEU A 1 175 ? -11.971 12.826 8.577 1.00 50.75 175 LEU A O 1
ATOM 1408 N N . TYR A 1 176 ? -9.850 13.163 7.913 1.00 57.28 176 TYR A N 1
ATOM 1409 C CA . TYR A 1 176 ? -10.116 12.463 6.668 1.00 57.28 176 TYR A CA 1
ATOM 1410 C C . TYR A 1 176 ? -10.021 10.962 6.916 1.00 57.28 176 TYR A C 1
ATOM 1412 O O . TYR A 1 176 ? -8.924 10.469 7.196 1.00 57.28 176 TYR A O 1
ATOM 1420 N N . PRO A 1 177 ? -11.147 10.227 6.832 1.00 70.81 177 PRO A N 1
ATOM 1421 C CA . PRO A 1 177 ? -11.078 8.791 6.931 1.00 70.81 177 PRO A CA 1
ATOM 1422 C C . PRO A 1 177 ? -10.237 8.286 5.758 1.00 70.81 177 PRO A C 1
ATOM 1424 O O . PRO A 1 177 ? -10.373 8.738 4.616 1.00 70.81 177 PRO A O 1
ATOM 1427 N N . ARG A 1 178 ? -9.309 7.381 6.049 1.00 79.81 178 ARG A N 1
ATOM 1428 C CA . ARG A 1 178 ? -8.427 6.815 5.031 1.00 79.81 178 ARG A CA 1
ATOM 1429 C C . ARG A 1 178 ? -9.157 5.659 4.386 1.00 79.81 178 ARG A C 1
ATOM 1431 O O . ARG A 1 178 ? -9.752 4.833 5.078 1.00 79.81 178 ARG A O 1
ATOM 1438 N N . ASN A 1 179 ? -9.122 5.574 3.062 1.00 87.75 179 ASN A N 1
ATOM 1439 C CA . ASN A 1 179 ? -9.664 4.389 2.420 1.00 87.75 179 ASN A CA 1
ATOM 1440 C C . ASN A 1 179 ? -8.672 3.246 2.584 1.00 87.75 179 ASN A C 1
ATOM 1442 O O . ASN A 1 179 ? -7.501 3.355 2.226 1.00 87.75 179 ASN A O 1
ATOM 1446 N N . VAL A 1 180 ? -9.168 2.133 3.095 1.00 92.69 180 VAL A N 1
ATOM 1447 C CA . VAL A 1 180 ? -8.422 0.885 3.167 1.00 92.69 180 VAL A CA 1
ATOM 1448 C C . VAL A 1 180 ? -9.167 -0.185 2.404 1.00 92.69 180 VAL A C 1
ATOM 1450 O O . VAL A 1 180 ? -10.397 -0.149 2.268 1.00 92.69 180 VAL A O 1
ATOM 1453 N N . ALA A 1 181 ? -8.410 -1.146 1.902 1.00 95.62 181 ALA A N 1
ATOM 1454 C CA . ALA A 1 181 ? -8.959 -2.348 1.322 1.00 95.62 181 ALA A CA 1
ATOM 1455 C C . ALA A 1 181 ? -8.567 -3.553 2.170 1.00 95.62 181 ALA A C 1
ATOM 1457 O O . ALA A 1 181 ? -7.403 -3.709 2.531 1.00 95.62 181 ALA A O 1
ATOM 1458 N N . PHE A 1 182 ? -9.551 -4.386 2.480 1.00 96.62 182 PHE A N 1
ATOM 1459 C CA . PHE A 1 182 ? -9.397 -5.619 3.237 1.00 96.62 182 PHE A CA 1
ATOM 1460 C C . PHE A 1 182 ? -9.037 -6.775 2.305 1.00 96.62 182 PHE A C 1
ATOM 1462 O O . PHE A 1 182 ? -9.293 -6.721 1.098 1.00 96.62 182 PHE A O 1
ATOM 1469 N N . ALA A 1 183 ? -8.458 -7.835 2.863 1.00 96.88 183 ALA A N 1
ATOM 1470 C CA . ALA A 1 183 ? -8.037 -9.007 2.105 1.00 96.88 183 ALA A CA 1
ATOM 1471 C C . ALA A 1 183 ? -9.207 -9.711 1.390 1.00 96.88 183 ALA A C 1
ATOM 1473 O O . ALA A 1 183 ? -8.993 -10.365 0.374 1.00 96.88 183 ALA A O 1
ATOM 1474 N N . ASP A 1 184 ? -10.448 -9.541 1.856 1.00 95.62 184 ASP A N 1
ATOM 1475 C CA . ASP A 1 184 ? -11.669 -10.042 1.207 1.00 95.62 184 ASP A CA 1
ATOM 1476 C C . ASP A 1 184 ? -12.179 -9.179 0.031 1.00 95.62 184 ASP A C 1
ATOM 1478 O O . ASP A 1 184 ? -13.178 -9.525 -0.602 1.00 95.62 184 ASP A O 1
ATOM 1482 N N . GLY A 1 185 ? -11.520 -8.058 -0.285 1.00 94.19 185 GLY A N 1
ATOM 1483 C CA . GLY A 1 185 ? -11.931 -7.142 -1.354 1.00 94.19 185 GLY A CA 1
ATOM 1484 C C . GLY A 1 185 ? -12.931 -6.064 -0.936 1.00 94.19 185 GLY A C 1
ATOM 1485 O O . GLY A 1 185 ? -13.325 -5.235 -1.770 1.00 94.19 185 GLY A O 1
ATOM 1486 N N . ARG A 1 186 ? -13.344 -6.016 0.337 1.00 93.38 186 ARG A N 1
ATOM 1487 C CA . ARG A 1 186 ? -14.095 -4.875 0.867 1.00 93.38 186 ARG A CA 1
ATOM 1488 C C . ARG A 1 186 ? -13.195 -3.649 0.914 1.00 93.38 186 ARG A C 1
ATOM 1490 O O . ARG A 1 186 ? -12.032 -3.714 1.288 1.00 93.38 186 ARG A O 1
ATOM 1497 N N . VAL A 1 187 ? -13.767 -2.509 0.547 1.00 92.25 187 VAL A N 1
ATOM 1498 C CA . VAL A 1 187 ? -13.116 -1.203 0.650 1.00 92.25 187 VAL A CA 1
ATOM 1499 C C . VAL A 1 187 ? -14.012 -0.329 1.502 1.00 92.25 187 VAL A C 1
ATOM 1501 O O . VAL A 1 187 ? -15.203 -0.212 1.204 1.00 92.25 187 VAL A O 1
ATOM 1504 N N . ARG A 1 188 ? -13.449 0.286 2.537 1.00 88.25 188 ARG A N 1
ATOM 1505 C CA . ARG A 1 188 ? -14.152 1.280 3.346 1.00 88.25 188 ARG A CA 1
ATOM 1506 C C . ARG A 1 188 ? -13.204 2.384 3.772 1.00 88.25 188 ARG A C 1
ATOM 1508 O O . ARG A 1 188 ? -11.992 2.199 3.813 1.00 88.25 188 ARG A O 1
ATOM 1515 N N . SER A 1 189 ? -13.796 3.519 4.089 1.00 84.19 189 SER A N 1
ATOM 1516 C CA . SER A 1 189 ? -13.117 4.565 4.832 1.00 84.19 189 SER A CA 1
ATOM 1517 C C . SER A 1 189 ? -13.049 4.155 6.298 1.00 84.19 189 SER A C 1
ATOM 1519 O O . SER A 1 189 ? -14.049 3.662 6.825 1.00 84.19 189 SER A O 1
ATOM 1521 N N . ILE A 1 190 ? -11.888 4.328 6.920 1.00 81.50 190 ILE A N 1
ATOM 1522 C CA . ILE A 1 190 ? -11.700 4.147 8.359 1.00 81.50 190 ILE A CA 1
ATOM 1523 C C . ILE A 1 190 ? -11.217 5.450 8.978 1.00 81.50 190 ILE A C 1
ATOM 1525 O O . ILE A 1 190 ? -10.351 6.125 8.419 1.00 81.50 190 ILE A O 1
ATOM 1529 N N . GLY A 1 191 ? -11.831 5.818 10.096 1.00 77.50 191 GLY A N 1
ATOM 1530 C CA . GLY A 1 191 ? -11.398 6.934 10.926 1.00 77.50 191 GLY A CA 1
ATOM 1531 C C . GLY A 1 191 ? -10.201 6.575 11.811 1.00 77.50 191 GLY A C 1
ATOM 1532 O O . GLY A 1 191 ? -9.349 5.764 11.452 1.00 77.50 191 GLY A O 1
ATOM 1533 N N . TYR A 1 192 ? -10.160 7.196 12.985 1.00 80.44 192 TYR A N 1
ATOM 1534 C CA . TYR A 1 192 ? -9.106 7.020 13.978 1.00 80.44 192 TYR A CA 1
ATOM 1535 C C . TYR A 1 192 ? -9.196 5.655 14.666 1.00 80.44 192 TYR A C 1
ATOM 1537 O O . TYR A 1 192 ? -10.222 5.327 15.269 1.00 80.44 192 TYR A O 1
ATOM 1545 N N . VAL A 1 193 ? -8.104 4.891 14.629 1.00 87.06 193 VAL A N 1
ATOM 1546 C CA . VAL A 1 193 ? -7.969 3.649 15.396 1.00 87.06 193 VAL A CA 1
ATOM 1547 C C . VAL A 1 193 ? -7.442 3.982 16.800 1.00 87.06 193 VAL A C 1
ATOM 1549 O O . VAL A 1 193 ? -6.375 4.583 16.920 1.00 87.06 193 VAL A O 1
ATOM 1552 N N . PRO A 1 194 ? -8.149 3.597 17.881 1.00 84.56 194 PRO A N 1
ATOM 1553 C CA . PRO A 1 194 ? -7.880 4.090 19.231 1.00 84.56 194 PRO A CA 1
ATOM 1554 C C . PRO A 1 194 ? -6.557 3.650 19.845 1.00 84.56 194 PRO A C 1
ATOM 1556 O O . PRO A 1 194 ? -6.053 4.318 20.749 1.00 84.56 194 PRO A O 1
ATOM 1559 N N . THR A 1 195 ? -6.001 2.525 19.400 1.00 89.94 195 THR A N 1
ATOM 1560 C CA . THR A 1 195 ? -4.772 1.979 19.972 1.00 89.94 195 THR A CA 1
ATOM 1561 C C . THR A 1 195 ? -3.851 1.428 18.892 1.00 89.94 195 THR A C 1
ATOM 1563 O O . THR A 1 195 ? -4.296 0.957 17.841 1.00 89.94 195 THR A O 1
ATOM 1566 N N . ARG A 1 196 ? -2.541 1.465 19.162 1.00 93.38 196 ARG A N 1
ATOM 1567 C CA . ARG A 1 196 ? -1.522 0.884 18.273 1.00 93.38 196 ARG A CA 1
ATOM 1568 C C . ARG A 1 196 ? -1.676 -0.625 18.162 1.00 93.38 196 ARG A C 1
ATOM 1570 O O . ARG A 1 196 ? -1.440 -1.182 17.098 1.00 93.38 196 ARG A O 1
ATOM 1577 N N . GLU A 1 197 ? -2.090 -1.270 19.246 1.00 93.69 197 GLU A N 1
ATOM 1578 C CA . GLU A 1 197 ? -2.335 -2.707 19.313 1.00 93.69 197 GLU A CA 1
ATOM 1579 C C . GLU A 1 197 ? -3.475 -3.098 18.373 1.00 93.69 197 GLU A C 1
ATOM 1581 O O . GLU A 1 197 ? -3.333 -4.035 17.594 1.00 93.69 197 GLU A O 1
ATOM 1586 N N . LEU A 1 198 ? -4.571 -2.333 18.375 1.00 92.81 198 LEU A N 1
ATOM 1587 C CA . LEU A 1 198 ? -5.698 -2.587 17.485 1.00 92.81 198 LEU A CA 1
ATOM 1588 C C . LEU A 1 198 ? -5.344 -2.298 16.020 1.00 92.81 198 LEU A C 1
ATOM 1590 O O . LEU A 1 198 ? -5.740 -3.046 15.128 1.00 92.81 198 LEU A O 1
ATOM 1594 N N . ALA A 1 199 ? -4.560 -1.245 15.771 1.00 94.38 199 ALA A N 1
ATOM 1595 C CA . ALA A 1 199 ? -4.032 -0.962 14.441 1.00 94.38 199 ALA A CA 1
ATOM 1596 C C . ALA A 1 199 ? -3.151 -2.113 13.938 1.00 94.38 199 ALA A C 1
ATOM 1598 O O . ALA A 1 199 ? -3.346 -2.572 12.817 1.00 94.38 199 ALA A O 1
ATOM 1599 N N . ARG A 1 200 ? -2.233 -2.625 14.770 1.00 96.44 200 ARG A N 1
ATOM 1600 C CA . ARG A 1 200 ? -1.396 -3.782 14.429 1.00 96.44 200 ARG A CA 1
ATOM 1601 C C . ARG A 1 200 ? -2.242 -5.020 14.138 1.00 96.44 200 ARG A C 1
ATOM 1603 O O . ARG A 1 200 ? -2.018 -5.639 13.105 1.00 96.44 200 ARG A O 1
ATOM 1610 N N . ALA A 1 201 ? -3.211 -5.341 14.995 1.00 95.69 201 ALA A N 1
ATOM 1611 C CA . ALA A 1 201 ? -4.079 -6.509 14.829 1.00 95.69 201 ALA A CA 1
ATOM 1612 C C . ALA A 1 201 ? -4.794 -6.511 13.467 1.00 95.69 201 ALA A C 1
ATOM 1614 O O . ALA A 1 201 ? -4.883 -7.534 12.801 1.00 95.69 201 ALA A O 1
ATOM 1615 N N . ALA A 1 202 ? -5.251 -5.350 12.990 1.00 95.31 202 ALA A N 1
ATOM 1616 C CA . ALA A 1 202 ? -5.871 -5.262 11.668 1.00 95.31 202 ALA A CA 1
ATOM 1617 C C . ALA A 1 202 ? -4.882 -5.317 10.496 1.00 95.31 202 ALA A C 1
ATOM 1619 O O . ALA A 1 202 ? -5.305 -5.509 9.358 1.00 95.31 202 ALA A O 1
ATOM 1620 N N . LEU A 1 203 ? -3.584 -5.134 10.732 1.00 97.06 203 LEU A N 1
ATOM 1621 C CA . LEU A 1 203 ? -2.540 -5.229 9.708 1.00 97.06 203 LEU A CA 1
ATOM 1622 C C . LEU A 1 203 ? -1.948 -6.643 9.606 1.00 97.06 203 LEU A C 1
ATOM 1624 O O . LEU A 1 203 ? -1.360 -6.991 8.578 1.00 97.06 203 LEU A O 1
ATOM 1628 N N . THR A 1 204 ? -2.099 -7.465 10.644 1.00 97.06 204 THR A N 1
ATOM 1629 C CA . THR A 1 204 ? -1.632 -8.852 10.680 1.00 97.06 204 THR A CA 1
ATOM 1630 C C . THR A 1 204 ? -2.691 -9.812 10.125 1.00 97.06 204 THR A C 1
ATOM 1632 O O . THR A 1 204 ? -3.893 -9.547 10.103 1.00 97.06 204 THR A O 1
ATOM 1635 N N . ARG A 1 205 ? -2.230 -10.942 9.580 1.00 95.00 205 ARG A N 1
ATOM 1636 C CA . ARG A 1 205 ? -3.110 -11.985 9.010 1.00 95.00 205 ARG A CA 1
ATOM 1637 C C . ARG A 1 205 ? -3.501 -13.081 10.017 1.00 95.00 205 ARG A C 1
ATOM 1639 O O . ARG A 1 205 ? -4.434 -13.835 9.752 1.00 95.00 205 ARG A O 1
ATOM 1646 N N . ALA A 1 206 ? -2.712 -13.241 11.082 1.00 93.19 206 ALA A N 1
ATOM 1647 C CA . ALA A 1 206 ? -2.774 -14.368 12.018 1.00 93.19 206 ALA A CA 1
ATOM 1648 C C . ALA A 1 206 ? -2.165 -14.025 13.399 1.00 93.19 206 ALA A C 1
ATOM 1650 O O . ALA A 1 206 ? -1.378 -14.805 13.937 1.00 93.19 206 ALA A O 1
ATOM 1651 N N . GLY A 1 207 ? -2.452 -12.836 13.931 1.00 89.00 207 GLY A N 1
ATOM 1652 C CA . GLY A 1 207 ? -2.076 -12.424 15.287 1.00 89.00 207 GLY A CA 1
ATOM 1653 C C . GLY A 1 207 ? -2.987 -13.006 16.380 1.00 89.00 207 GLY A C 1
ATOM 1654 O O . GLY A 1 207 ? -2.531 -13.234 17.502 1.00 89.00 207 GLY A O 1
ATOM 1655 N N . GLY A 1 208 ? -4.233 -13.364 16.044 1.00 88.12 208 GLY A N 1
ATOM 1656 C CA . GLY A 1 208 ? -5.186 -14.011 16.950 1.00 88.12 208 GLY A CA 1
ATOM 1657 C C . GLY A 1 208 ? -5.922 -13.066 17.903 1.00 88.12 208 GLY A C 1
ATOM 1658 O O . GLY A 1 208 ? -6.636 -13.537 18.792 1.00 88.12 208 GLY A O 1
ATOM 1659 N N . GLU A 1 209 ? -5.757 -11.751 17.756 1.00 92.06 209 GLU A N 1
ATOM 1660 C CA . GLU A 1 209 ? -6.462 -10.756 18.557 1.00 92.06 209 GLU A CA 1
ATOM 1661 C C . GLU A 1 209 ? -7.930 -10.590 18.124 1.00 92.06 209 GLU A C 1
ATOM 1663 O O . GLU A 1 209 ? -8.285 -10.679 16.948 1.00 92.06 209 GLU A O 1
ATOM 1668 N N . GLU A 1 210 ? -8.813 -10.291 19.082 1.00 85.31 210 GLU A N 1
ATOM 1669 C CA . GLU A 1 210 ? -10.200 -9.940 18.769 1.00 85.31 210 GLU A CA 1
ATOM 1670 C C . GLU A 1 210 ? -10.289 -8.498 18.250 1.00 85.31 210 GLU A C 1
ATOM 1672 O O . GLU A 1 210 ? -9.985 -7.542 18.966 1.00 85.31 210 GLU A O 1
ATOM 1677 N N . ILE A 1 211 ? -10.752 -8.339 17.008 1.00 86.62 211 ILE A N 1
ATOM 1678 C CA . ILE A 1 211 ? -10.949 -7.034 16.366 1.00 86.62 211 ILE A CA 1
ATOM 1679 C C . ILE A 1 211 ? -12.434 -6.644 16.471 1.00 86.62 211 ILE A C 1
ATOM 1681 O O . ILE A 1 211 ? -13.292 -7.355 15.937 1.00 86.62 211 ILE A O 1
ATOM 1685 N N . PRO A 1 212 ? -12.778 -5.523 17.137 1.00 84.25 212 PRO A N 1
ATOM 1686 C CA . PRO A 1 212 ? -14.145 -5.017 17.182 1.00 84.25 212 PRO A CA 1
ATOM 1687 C C . PRO A 1 212 ? -14.687 -4.705 15.784 1.00 84.25 212 PRO A C 1
ATOM 1689 O O . PRO A 1 212 ? -13.951 -4.274 14.897 1.00 84.25 212 PRO A O 1
ATOM 1692 N N . ALA A 1 213 ? -16.003 -4.848 15.600 1.00 77.62 213 ALA A N 1
ATOM 1693 C CA . ALA A 1 213 ? -16.658 -4.533 14.327 1.00 77.62 213 ALA A CA 1
ATOM 1694 C C . ALA A 1 213 ? -16.434 -3.070 13.889 1.00 77.62 213 ALA A C 1
ATOM 1696 O O . ALA A 1 213 ? -16.272 -2.791 12.701 1.00 77.62 213 ALA A O 1
ATOM 1697 N N . GLU A 1 214 ? -16.390 -2.149 14.854 1.00 79.44 214 GLU A N 1
ATOM 1698 C CA . GLU A 1 214 ? -16.030 -0.744 14.657 1.00 79.44 214 GLU A CA 1
ATOM 1699 C C . GLU A 1 214 ? -14.597 -0.518 15.144 1.00 79.44 214 GLU A C 1
ATOM 1701 O O . GLU A 1 214 ? -14.359 -0.140 16.288 1.00 79.44 214 GLU A O 1
ATOM 1706 N N . ILE A 1 215 ? -13.626 -0.784 14.268 1.00 80.62 215 ILE A N 1
ATOM 1707 C CA . ILE A 1 215 ? -12.204 -0.577 14.584 1.00 80.62 215 ILE A CA 1
ATOM 1708 C C . ILE A 1 215 ? -11.847 0.906 14.791 1.00 80.62 215 ILE A C 1
ATOM 1710 O O . ILE A 1 215 ? -10.845 1.232 15.417 1.00 80.62 215 ILE A O 1
ATOM 1714 N N . ASP A 1 216 ? -12.656 1.799 14.226 1.00 71.56 216 ASP A N 1
ATOM 1715 C CA . ASP A 1 216 ? -12.420 3.233 14.110 1.00 71.56 216 ASP A CA 1
ATOM 1716 C C . ASP A 1 216 ? -13.337 4.068 15.020 1.00 71.56 216 ASP A C 1
ATOM 1718 O O . ASP A 1 216 ? -13.704 5.197 14.698 1.00 71.56 216 ASP A O 1
ATOM 1722 N N . SER A 1 217 ? -13.714 3.515 16.177 1.00 62.81 217 SER A N 1
ATOM 1723 C CA . SER A 1 217 ? -14.658 4.111 17.134 1.00 62.81 217 SER A CA 1
ATOM 1724 C C . SER A 1 217 ? -14.075 5.242 18.003 1.00 62.81 217 SER A C 1
ATOM 1726 O O . SER A 1 217 ? -14.584 5.502 19.095 1.00 62.81 217 SER A O 1
ATOM 1728 N N . GLY A 1 218 ? -12.973 5.878 17.598 1.00 59.53 218 GLY A N 1
ATOM 1729 C CA . GLY A 1 218 ? -12.368 6.962 18.373 1.00 59.53 218 GLY A CA 1
ATOM 1730 C C . GLY A 1 218 ? -13.277 8.179 18.518 1.00 59.53 218 GLY A C 1
ATOM 1731 O O . GLY A 1 218 ? -13.823 8.673 17.531 1.00 59.53 218 GLY A O 1
ATOM 1732 N N . GLU A 1 219 ? -13.414 8.704 19.740 1.00 53.69 219 GLU A N 1
ATOM 1733 C CA . GLU A 1 219 ? -14.136 9.958 19.973 1.00 53.69 219 GLU A CA 1
ATOM 1734 C C . GLU A 1 219 ? -13.346 11.165 19.450 1.00 53.69 219 GLU A C 1
ATOM 1736 O O . GLU A 1 219 ? -12.160 11.339 19.727 1.00 53.69 219 GLU A O 1
ATOM 1741 N N . TYR A 1 220 ? -14.040 12.023 18.700 1.00 56.88 220 TYR A N 1
ATOM 1742 C CA . TYR A 1 220 ? -13.446 13.123 17.949 1.00 56.88 220 TYR A CA 1
ATOM 1743 C C . TYR A 1 220 ? -13.726 14.496 18.583 1.00 56.88 220 TYR A C 1
ATOM 1745 O O . TYR A 1 220 ? -14.857 14.799 18.977 1.00 56.88 220 TYR A O 1
ATOM 1753 N N . ASN A 1 221 ? -12.724 15.382 18.608 1.00 52.09 221 ASN A N 1
ATOM 1754 C CA . ASN A 1 221 ? -12.880 16.744 19.114 1.00 52.09 221 ASN A CA 1
ATOM 1755 C C . ASN A 1 221 ? -13.042 17.788 17.990 1.00 52.09 221 ASN A C 1
ATOM 1757 O O . ASN A 1 221 ? -12.077 18.405 17.560 1.00 52.09 221 ASN A O 1
ATOM 1761 N N . ARG A 1 222 ? -14.299 18.083 17.623 1.00 51.78 222 ARG A N 1
ATOM 1762 C CA . ARG A 1 222 ? -14.725 19.077 16.602 1.00 51.78 222 ARG A CA 1
ATOM 1763 C C . ARG A 1 222 ? -14.244 20.520 16.787 1.00 51.78 222 ARG A C 1
ATOM 1765 O O . ARG A 1 222 ? -14.540 21.365 15.946 1.00 51.78 222 ARG A O 1
ATOM 1772 N N . THR A 1 223 ? -13.596 20.856 17.899 1.00 51.78 223 THR A N 1
ATOM 1773 C CA . THR A 1 223 ? -13.354 22.260 18.270 1.00 51.78 223 THR A CA 1
ATOM 1774 C C . THR A 1 223 ? -12.025 22.843 17.777 1.00 51.78 223 THR A C 1
ATOM 1776 O O . THR A 1 223 ? -11.774 24.020 18.032 1.00 51.78 223 THR A O 1
ATOM 1779 N N . LYS A 1 224 ? -11.192 22.092 17.035 1.00 52.09 224 LYS A N 1
ATOM 1780 C CA . LYS A 1 224 ? -9.843 22.534 16.609 1.00 52.09 224 LYS A CA 1
ATOM 1781 C C . LYS A 1 224 ? -9.640 22.792 15.099 1.00 52.09 224 LYS A C 1
ATOM 1783 O O . LYS A 1 224 ? -8.537 23.140 14.696 1.00 52.09 224 LYS A O 1
ATOM 1788 N N . THR A 1 225 ? -10.681 22.711 14.272 1.00 59.34 225 THR A N 1
ATOM 1789 C CA . THR A 1 225 ? -10.537 22.450 12.817 1.00 59.34 225 THR A CA 1
ATOM 1790 C C . THR A 1 225 ? -10.675 23.668 11.887 1.00 59.34 225 THR A C 1
ATOM 1792 O O . THR A 1 225 ? -10.437 23.550 10.687 1.00 59.34 225 THR A O 1
ATOM 1795 N N . VAL A 1 226 ? -11.095 24.848 12.365 1.00 66.75 226 VAL A N 1
ATOM 1796 C CA . VAL A 1 226 ? -11.289 26.022 11.482 1.00 66.75 226 VAL A CA 1
ATOM 1797 C C . VAL A 1 226 ? -9.973 26.765 11.288 1.00 66.75 226 VAL A C 1
ATOM 1799 O O . VAL A 1 226 ? -9.417 27.302 12.243 1.00 66.75 226 VAL A O 1
ATOM 1802 N N . VAL A 1 227 ? -9.507 26.848 10.042 1.00 69.69 227 VAL A N 1
ATOM 1803 C CA . VAL A 1 227 ? -8.215 27.472 9.705 1.00 69.69 227 VAL A CA 1
ATOM 1804 C C . VAL A 1 227 ? -8.365 28.806 8.997 1.00 69.69 227 VAL A C 1
ATOM 1806 O O . VAL A 1 227 ? -7.469 29.646 9.074 1.00 69.69 227 VAL A O 1
ATOM 1809 N N . GLY A 1 228 ? -9.521 29.079 8.393 1.00 76.25 228 GLY A N 1
ATOM 1810 C CA . GLY A 1 228 ? -9.750 30.389 7.806 1.00 76.25 228 GLY A CA 1
ATOM 1811 C C . GLY A 1 228 ? -11.129 30.593 7.211 1.00 76.25 228 GLY A C 1
ATOM 1812 O O . GLY A 1 228 ? -12.000 29.729 7.242 1.00 76.25 228 GLY A O 1
ATOM 1813 N N . TYR A 1 229 ? -11.312 31.778 6.638 1.00 84.31 229 TYR A N 1
ATOM 1814 C CA . TYR A 1 229 ? -12.531 32.174 5.948 1.00 84.31 229 TYR A CA 1
ATOM 1815 C C . TYR A 1 229 ? -12.169 32.911 4.658 1.00 84.31 229 TYR A C 1
ATOM 1817 O O . TYR A 1 229 ? -11.298 33.781 4.654 1.00 84.31 229 TYR A O 1
ATOM 1825 N N . THR A 1 230 ? -12.876 32.625 3.567 1.00 89.50 230 THR A N 1
ATOM 1826 C CA . THR A 1 230 ? -12.834 33.445 2.349 1.00 89.50 230 THR A CA 1
ATOM 1827 C C . THR A 1 230 ? -14.124 34.229 2.216 1.00 89.50 230 THR A C 1
ATOM 1829 O O . THR A 1 230 ? -15.205 33.652 2.124 1.00 89.50 230 THR A O 1
ATOM 1832 N N . VAL A 1 231 ? -14.009 35.556 2.159 1.00 89.94 231 VAL A N 1
ATOM 1833 C CA . VAL A 1 231 ? -15.144 36.454 1.926 1.00 89.94 231 VAL A CA 1
ATOM 1834 C C . VAL A 1 231 ? -15.351 36.653 0.425 1.00 89.94 231 VAL A C 1
ATOM 1836 O O . VAL A 1 231 ? -14.475 37.144 -0.288 1.00 89.94 231 VAL A O 1
ATOM 1839 N N . HIS A 1 232 ? -16.550 36.335 -0.059 1.00 91.00 232 HIS A N 1
ATOM 1840 C CA . HIS A 1 232 ? -16.960 36.515 -1.451 1.00 91.00 232 HIS A CA 1
ATOM 1841 C C . HIS A 1 232 ? -17.394 37.959 -1.711 1.00 91.00 232 HIS A C 1
ATOM 1843 O O . HIS A 1 232 ? -18.577 38.243 -1.912 1.00 91.00 232 HIS A O 1
ATOM 1849 N N . TRP A 1 233 ? -16.436 38.891 -1.738 1.00 90.88 233 TRP A N 1
ATOM 1850 C CA . TRP A 1 233 ? -16.699 40.335 -1.854 1.00 90.88 233 TRP A CA 1
ATOM 1851 C C . TRP A 1 233 ? -17.587 40.723 -3.034 1.00 90.88 233 TRP A C 1
ATOM 1853 O O . TRP A 1 233 ? -18.438 41.598 -2.902 1.00 90.88 233 TRP A O 1
ATOM 1863 N N . ARG A 1 234 ? -17.467 40.032 -4.170 1.00 91.38 234 ARG A N 1
ATOM 1864 C CA . ARG A 1 234 ? -18.344 40.264 -5.323 1.00 91.38 234 ARG A CA 1
ATOM 1865 C C . ARG A 1 234 ? -19.819 40.005 -4.992 1.00 91.38 234 ARG A C 1
ATOM 1867 O O . ARG A 1 234 ? -20.663 40.793 -5.403 1.00 91.38 234 ARG A O 1
ATOM 1874 N N . ARG A 1 235 ? -20.124 38.939 -4.241 1.00 91.94 235 ARG A N 1
ATOM 1875 C CA . ARG A 1 235 ? -21.492 38.592 -3.810 1.00 91.94 235 ARG A CA 1
ATOM 1876 C C . ARG A 1 235 ? -21.993 39.527 -2.713 1.00 91.94 235 ARG A C 1
ATOM 1878 O O . ARG A 1 235 ? -23.168 39.894 -2.710 1.00 91.94 235 ARG A O 1
ATOM 1885 N N . VAL A 1 236 ? -21.099 39.940 -1.812 1.00 90.94 236 VAL A N 1
ATOM 1886 C CA . VAL A 1 236 ? -21.390 40.947 -0.780 1.00 90.94 236 VAL A CA 1
ATOM 1887 C C . VAL A 1 236 ? -21.798 42.261 -1.442 1.00 90.94 236 VAL A C 1
ATOM 1889 O O . VAL A 1 236 ? -22.911 42.733 -1.237 1.00 90.94 236 VAL A O 1
ATOM 1892 N N . LEU A 1 237 ? -20.948 42.809 -2.312 1.00 93.06 237 LEU A N 1
ATOM 1893 C CA . LEU A 1 237 ? -21.193 44.087 -2.978 1.00 93.06 237 LEU A CA 1
ATOM 1894 C C . LEU A 1 237 ? -22.432 44.046 -3.877 1.00 93.06 237 LEU A C 1
ATOM 1896 O O . LEU A 1 237 ? -23.229 44.982 -3.847 1.00 93.06 237 LEU A O 1
ATOM 1900 N N . SER A 1 238 ? -22.643 42.961 -4.632 1.00 90.94 238 SER A N 1
ATOM 1901 C CA . SER A 1 238 ? -23.838 42.830 -5.473 1.00 90.94 238 SER A CA 1
ATOM 1902 C C . SER A 1 238 ? -25.123 42.780 -4.650 1.00 90.94 238 SER A C 1
ATOM 1904 O O . SER A 1 238 ? -26.117 43.390 -5.036 1.00 90.94 238 SER A O 1
ATOM 1906 N N . THR A 1 239 ? -25.112 42.088 -3.507 1.00 92.31 239 THR A N 1
ATOM 1907 C CA . THR A 1 239 ? -26.295 41.992 -2.642 1.00 92.31 239 THR A CA 1
ATOM 1908 C C . THR A 1 239 ? -26.563 43.312 -1.929 1.00 92.31 239 THR A C 1
ATOM 1910 O O . THR A 1 239 ? -27.706 43.754 -1.892 1.00 92.31 239 THR A O 1
ATOM 1913 N N . THR A 1 240 ? -25.523 43.998 -1.445 1.00 91.25 240 THR A N 1
ATOM 1914 C CA . THR A 1 240 ? -25.653 45.339 -0.858 1.00 91.25 240 THR A CA 1
ATOM 1915 C C . THR A 1 240 ? -26.213 46.339 -1.867 1.00 91.25 240 THR A C 1
ATOM 1917 O O . THR A 1 240 ? -27.134 47.085 -1.538 1.00 91.25 240 THR A O 1
ATOM 1920 N N . LEU A 1 241 ? -25.718 46.328 -3.109 1.00 92.12 241 LEU A N 1
ATOM 1921 C CA . LEU A 1 241 ? -26.253 47.166 -4.182 1.00 92.12 241 LEU A CA 1
ATOM 1922 C C . LEU A 1 241 ? -27.720 46.829 -4.475 1.00 92.12 241 LEU A C 1
ATOM 1924 O O . LEU A 1 241 ? -28.545 47.733 -4.573 1.00 92.12 241 LEU A O 1
ATOM 1928 N N . PHE A 1 242 ? -28.055 45.541 -4.581 1.00 91.12 242 PHE A N 1
ATOM 1929 C CA . PHE A 1 242 ? -29.425 45.093 -4.821 1.00 91.12 242 PHE A CA 1
ATOM 1930 C C . PHE A 1 242 ? -30.378 45.548 -3.710 1.00 91.12 242 PHE A C 1
ATOM 1932 O O . PHE A 1 242 ? -31.408 46.150 -4.000 1.00 91.12 242 PHE A O 1
ATOM 1939 N N . VAL A 1 243 ? -30.019 45.331 -2.441 1.00 89.62 243 VAL A N 1
ATOM 1940 C CA . VAL A 1 243 ? -30.811 45.785 -1.288 1.00 89.62 243 VAL A CA 1
ATOM 1941 C C . VAL A 1 243 ? -30.919 47.310 -1.278 1.00 89.62 243 VAL A C 1
ATOM 1943 O O . VAL A 1 243 ? -32.006 47.839 -1.063 1.00 89.62 243 VAL A O 1
ATOM 1946 N N . GLY A 1 244 ? -29.833 48.026 -1.573 1.00 87.94 244 GLY A N 1
ATOM 1947 C CA . GLY A 1 244 ? -29.834 49.483 -1.687 1.00 87.94 244 GLY A CA 1
ATOM 1948 C C . GLY A 1 244 ? -30.793 49.995 -2.765 1.00 87.94 244 GLY A C 1
ATOM 1949 O O . GLY A 1 244 ? -31.547 50.932 -2.518 1.00 87.94 244 GLY A O 1
ATOM 1950 N N . LEU A 1 245 ? -30.829 49.354 -3.935 1.00 90.06 245 LEU A N 1
ATOM 1951 C CA . LEU A 1 245 ? -31.760 49.692 -5.015 1.00 90.06 245 LEU A CA 1
ATOM 1952 C C . LEU A 1 245 ? -33.207 49.288 -4.699 1.00 90.06 245 LEU A C 1
ATOM 1954 O O . LEU A 1 245 ? -34.129 50.016 -5.059 1.00 90.06 245 LEU A O 1
ATOM 1958 N N . ALA A 1 246 ? -33.415 48.160 -4.018 1.00 87.38 246 ALA A N 1
ATOM 1959 C CA . ALA A 1 246 ? -34.743 47.656 -3.677 1.00 87.38 246 ALA A CA 1
ATOM 1960 C C . ALA A 1 246 ? -35.393 48.439 -2.524 1.00 87.38 246 ALA A C 1
ATOM 1962 O O . ALA A 1 246 ? -36.576 48.762 -2.585 1.00 87.38 246 ALA A O 1
ATOM 1963 N N . VAL A 1 247 ? -34.627 48.767 -1.479 1.00 86.06 247 VAL A N 1
ATOM 1964 C CA . VAL A 1 247 ? -35.112 49.416 -0.247 1.00 86.06 247 VAL A CA 1
ATOM 1965 C C . VAL A 1 247 ? -34.922 50.935 -0.282 1.00 86.06 247 VAL A C 1
ATOM 1967 O O . VAL A 1 247 ? -35.730 51.672 0.287 1.00 86.06 247 VAL A O 1
ATOM 1970 N N . GLY A 1 248 ? -33.903 51.437 -0.984 1.00 80.25 248 GLY A N 1
ATOM 1971 C CA . GLY A 1 248 ? -33.598 52.868 -1.093 1.00 80.25 248 GLY A CA 1
ATOM 1972 C C . GLY A 1 248 ? -34.793 53.748 -1.494 1.00 80.25 248 GLY A C 1
ATOM 1973 O O . GLY A 1 248 ? -35.021 54.773 -0.845 1.00 80.25 248 GLY A O 1
ATOM 1974 N N . PRO A 1 249 ? -35.622 53.355 -2.483 1.00 84.75 249 PRO A N 1
ATOM 1975 C CA . PRO A 1 249 ? -36.832 54.095 -2.839 1.00 84.75 249 PRO A CA 1
ATOM 1976 C C . PRO A 1 249 ? -37.866 54.186 -1.704 1.00 84.75 249 PRO A C 1
ATOM 1978 O O . PRO A 1 249 ? -38.562 55.196 -1.595 1.00 84.75 249 PRO A O 1
ATOM 1981 N N . PHE A 1 250 ? -37.964 53.168 -0.844 1.00 75.25 250 PHE A N 1
ATOM 1982 C CA . PHE A 1 250 ? -38.911 53.139 0.278 1.00 75.25 250 PHE A CA 1
ATOM 1983 C C . PHE A 1 250 ? -38.439 53.982 1.464 1.00 75.25 250 PHE A C 1
ATOM 1985 O O . PHE A 1 250 ? -39.255 54.644 2.104 1.00 75.25 250 PHE A O 1
ATOM 1992 N N . LEU A 1 251 ? -37.131 54.023 1.723 1.00 70.44 251 LEU A N 1
ATOM 1993 C CA . LEU A 1 251 ? -36.553 54.884 2.760 1.00 70.44 251 LEU A CA 1
ATOM 1994 C C . LEU A 1 251 ? -36.634 56.367 2.375 1.00 70.44 251 LEU A C 1
ATOM 1996 O O . LEU A 1 251 ? -36.936 57.207 3.218 1.00 70.44 251 LEU A O 1
ATOM 2000 N N . ARG A 1 252 ? -36.465 56.695 1.087 1.00 64.50 252 ARG A N 1
ATOM 2001 C CA . ARG A 1 252 ? -36.549 58.078 0.589 1.00 64.50 252 ARG A CA 1
ATOM 2002 C C . ARG A 1 252 ? -37.967 58.665 0.639 1.00 64.50 252 ARG A C 1
ATOM 2004 O O . ARG A 1 252 ? -38.113 59.880 0.700 1.00 64.50 252 ARG A O 1
ATOM 2011 N N . ARG A 1 253 ? -39.011 57.827 0.645 1.00 60.75 253 ARG A N 1
ATOM 2012 C CA . ARG A 1 253 ? -40.420 58.259 0.745 1.00 60.75 253 ARG A CA 1
ATOM 2013 C C . ARG A 1 253 ? -40.883 58.577 2.175 1.00 60.75 253 ARG A C 1
ATOM 2015 O O . ARG A 1 253 ? -41.964 59.131 2.327 1.00 60.75 253 ARG A O 1
ATOM 2022 N N . ARG A 1 254 ? -40.104 58.246 3.214 1.00 55.03 254 ARG A N 1
ATOM 2023 C CA . ARG A 1 254 ? -40.501 58.423 4.627 1.00 55.03 254 ARG A CA 1
ATOM 2024 C C . ARG A 1 254 ? -40.134 59.768 5.269 1.00 55.03 254 ARG A C 1
ATOM 2026 O O . ARG A 1 254 ? -40.464 59.950 6.432 1.00 55.03 254 ARG A O 1
ATOM 2033 N N . ASN A 1 255 ? -39.568 60.726 4.530 1.00 55.78 255 ASN A N 1
ATOM 2034 C CA . ASN A 1 255 ? -39.425 62.107 5.012 1.00 55.78 255 ASN A CA 1
ATOM 2035 C C . ASN A 1 255 ? -40.443 63.053 4.347 1.00 55.78 255 ASN A C 1
ATOM 2037 O O . ASN A 1 255 ? -40.144 63.626 3.298 1.00 55.78 255 ASN A O 1
ATOM 2041 N N . PRO A 1 256 ? -41.628 63.235 4.958 1.00 50.41 256 PRO A N 1
ATOM 2042 C CA . PRO A 1 256 ? -42.347 64.501 4.864 1.00 50.41 256 PRO A CA 1
ATOM 2043 C C . PRO A 1 256 ? -42.927 64.926 6.227 1.00 50.41 256 PRO A C 1
ATOM 2045 O O . PRO A 1 256 ? -44.010 64.493 6.605 1.00 50.41 256 PRO A O 1
ATOM 2048 N N . LEU A 1 257 ? -42.216 65.796 6.942 1.00 46.53 257 LEU A N 1
ATOM 2049 C CA . LEU A 1 257 ? -42.722 66.691 7.994 1.00 46.53 257 LEU A CA 1
ATOM 2050 C C . LEU A 1 257 ? -41.842 67.946 7.837 1.00 46.53 257 LEU A C 1
ATOM 2052 O O . LEU A 1 257 ? -40.626 67.813 7.813 1.00 46.53 257 LEU A O 1
ATOM 2056 N N . GLU A 1 258 ? -42.345 69.127 7.493 1.00 43.75 258 GLU A N 1
ATOM 2057 C CA . GLU A 1 258 ? -43.200 69.979 8.317 1.00 43.75 258 GLU A CA 1
ATOM 2058 C C . GLU A 1 258 ? -44.041 70.924 7.441 1.00 43.75 258 GLU A C 1
ATOM 2060 O O . GLU A 1 258 ? -43.506 71.564 6.538 1.00 43.75 258 GLU A O 1
ATOM 2065 N N . ALA A 1 259 ? -45.344 71.013 7.732 1.00 39.38 259 ALA A N 1
ATOM 2066 C CA . ALA A 1 259 ? -46.154 72.243 7.777 1.00 39.38 259 ALA A CA 1
ATOM 2067 C C . ALA A 1 259 ? -47.649 71.870 7.778 1.00 39.38 259 ALA A C 1
ATOM 2069 O O . ALA A 1 259 ? -48.394 72.172 6.848 1.00 39.38 259 ALA A O 1
ATOM 2070 N N . THR A 1 260 ? -48.103 71.178 8.824 1.00 41.16 260 THR A N 1
ATOM 2071 C CA . THR A 1 260 ? -49.530 71.127 9.164 1.00 41.16 260 THR A CA 1
ATOM 2072 C C . THR A 1 260 ? -49.800 72.210 10.198 1.00 41.16 260 THR A C 1
ATOM 2074 O O . THR A 1 260 ? -49.316 72.116 11.325 1.00 41.16 260 THR A O 1
ATOM 2077 N N . GLY A 1 261 ? -50.546 73.241 9.799 1.00 39.16 261 GLY A N 1
ATOM 2078 C CA . GLY A 1 261 ? -51.167 74.176 10.728 1.00 39.16 261 GLY A CA 1
ATOM 2079 C C . GLY A 1 261 ? -52.174 73.449 11.616 1.00 39.16 261 GLY A C 1
ATOM 2080 O O . GLY A 1 261 ? -52.909 72.581 11.144 1.00 39.16 261 GLY A O 1
ATOM 2081 N N . VAL A 1 262 ? -52.185 73.799 12.897 1.00 39.59 262 VAL A N 1
ATOM 2082 C CA . VAL A 1 262 ? -53.236 73.415 13.838 1.00 39.59 262 VAL A CA 1
ATOM 2083 C C . VAL A 1 262 ? -53.650 74.679 14.579 1.00 39.59 262 VAL A C 1
ATOM 2085 O O . VAL A 1 262 ? -52.829 75.352 15.197 1.00 39.59 262 VAL A O 1
ATOM 2088 N N . GLU A 1 263 ? -54.925 75.000 14.415 1.00 34.88 263 GLU A N 1
ATOM 2089 C CA . GLU A 1 263 ? -55.672 76.086 15.038 1.00 34.88 263 GLU A CA 1
ATOM 2090 C C . GLU A 1 263 ? -55.957 75.745 16.516 1.00 34.88 263 GLU A C 1
ATOM 2092 O O . GLU A 1 263 ? -56.201 74.586 16.859 1.00 34.88 263 GLU A O 1
ATOM 2097 N N . GLU A 1 264 ? -55.874 76.753 17.387 1.00 37.81 264 GLU A N 1
ATOM 2098 C CA . GLU A 1 264 ? -56.058 76.687 18.844 1.00 37.81 264 GLU A CA 1
ATOM 2099 C C . GLU A 1 2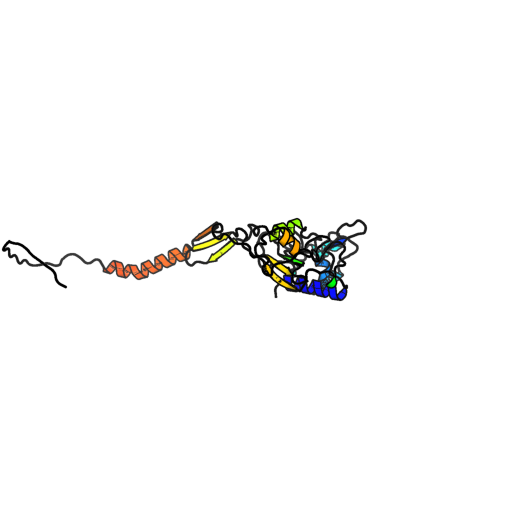64 ? -57.457 76.230 19.277 1.00 37.81 264 GLU A C 1
ATOM 2101 O O . GLU A 1 264 ? -58.447 76.707 18.731 1.00 37.81 264 GLU A O 1
ATOM 2106 N N . VAL A 1 265 ? -57.539 75.486 20.392 1.00 35.09 265 VAL A N 1
ATOM 2107 C CA . VAL A 1 265 ? -58.591 75.692 21.409 1.00 35.09 265 VAL A CA 1
ATOM 2108 C C . VAL A 1 265 ? -58.015 75.427 22.808 1.00 35.09 265 VAL A C 1
ATOM 2110 O O . VAL A 1 265 ? -57.634 74.304 23.134 1.00 35.09 265 VAL A O 1
ATOM 2113 N N . ASN A 1 266 ? -57.972 76.470 23.642 1.00 38.19 266 ASN A N 1
ATOM 2114 C CA . ASN A 1 266 ? -57.717 76.400 25.085 1.00 38.19 266 ASN A CA 1
ATOM 2115 C C . ASN A 1 266 ? -59.000 76.029 25.841 1.00 38.19 266 ASN A C 1
ATOM 2117 O O . ASN A 1 266 ? -60.060 76.560 25.522 1.00 38.19 266 ASN A O 1
ATOM 2121 N N . HIS A 1 267 ? -58.881 75.240 26.912 1.00 37.75 267 HIS A N 1
ATOM 2122 C CA . HIS A 1 267 ? -59.666 75.464 28.129 1.00 37.75 267 HIS A CA 1
ATOM 2123 C C . HIS A 1 267 ? -58.995 74.799 29.341 1.00 37.75 267 HIS A C 1
ATOM 2125 O O . HIS A 1 267 ? -58.955 73.577 29.473 1.00 37.75 267 HIS A O 1
ATOM 2131 N N . GLU A 1 268 ? -58.466 75.643 30.228 1.00 36.00 268 GLU A N 1
ATOM 2132 C CA . GLU A 1 268 ? -58.310 75.346 31.650 1.00 36.00 268 GLU A CA 1
ATOM 2133 C C . GLU A 1 268 ? -59.685 74.977 32.223 1.00 36.00 268 GLU A C 1
ATOM 2135 O O . GLU A 1 268 ? -60.641 75.697 31.942 1.00 36.00 268 GLU A O 1
ATOM 2140 N N . ASP A 1 269 ? -59.792 73.905 33.020 1.00 34.72 269 ASP A N 1
ATOM 2141 C CA . ASP A 1 269 ? -60.149 74.074 34.431 1.00 34.72 269 ASP A CA 1
ATOM 2142 C C . ASP A 1 269 ? -60.074 72.786 35.290 1.00 34.72 269 ASP A C 1
ATOM 2144 O O . ASP A 1 269 ? -60.373 71.676 34.860 1.00 34.72 269 ASP A O 1
ATOM 2148 N N . THR A 1 270 ? -59.703 73.019 36.553 1.00 36.31 270 THR A N 1
ATOM 2149 C CA . THR A 1 270 ? -60.019 72.265 37.788 1.00 36.31 270 THR A CA 1
ATOM 2150 C C . THR A 1 270 ? -59.467 70.846 38.073 1.00 36.31 270 THR A C 1
ATOM 2152 O O . THR A 1 270 ? -60.085 69.811 37.860 1.00 36.31 270 THR A O 1
ATOM 2155 N N . LYS A 1 271 ? -58.300 70.841 38.737 1.00 34.62 271 LYS A N 1
ATOM 2156 C CA . LYS A 1 271 ? -58.036 70.372 40.124 1.00 34.62 271 LYS A CA 1
ATOM 2157 C C . LYS A 1 271 ? -58.881 69.243 40.769 1.00 34.62 271 LYS A C 1
ATOM 2159 O O . LYS A 1 271 ? -60.077 69.396 40.967 1.00 34.62 271 LYS A O 1
ATOM 2164 N N . GLN A 1 272 ? -58.111 68.343 41.415 1.00 34.69 272 GLN A N 1
ATOM 2165 C CA . GLN A 1 272 ? -58.376 67.602 42.675 1.00 34.69 272 GLN A CA 1
ATOM 2166 C C . GLN A 1 272 ? -59.387 66.436 42.595 1.00 34.69 272 GLN A C 1
ATOM 2168 O O . GLN A 1 272 ? -60.390 66.535 41.918 1.00 34.69 272 GLN A O 1
ATOM 2173 N N . LEU A 1 273 ? -59.272 65.296 43.284 1.00 33.66 273 LEU A N 1
ATOM 2174 C CA . LEU A 1 273 ? -58.350 64.697 44.258 1.00 33.66 273 LEU A CA 1
ATOM 2175 C C . LEU A 1 273 ? -58.835 63.229 44.425 1.00 33.66 273 LEU A C 1
ATOM 2177 O O . LEU A 1 273 ? -60.032 62.977 44.431 1.00 33.66 273 LEU A O 1
ATOM 2181 N N . VAL A 1 274 ? -57.905 62.307 44.698 1.00 35.16 274 VAL A N 1
ATOM 2182 C CA . VAL A 1 274 ? -58.036 61.271 45.755 1.00 35.16 274 VAL A CA 1
ATOM 2183 C C . VAL A 1 274 ? -59.038 60.113 45.548 1.00 35.16 274 VAL A C 1
ATOM 2185 O O . VAL A 1 274 ? -60.178 60.130 45.988 1.00 35.16 274 VAL A O 1
ATOM 2188 N N . SER A 1 275 ? -58.435 58.984 45.160 1.00 34.66 275 SER A N 1
ATOM 2189 C CA . SER A 1 275 ? -58.316 57.760 45.979 1.00 34.66 275 SER A CA 1
ATOM 2190 C C . SER A 1 275 ? -59.291 56.598 45.814 1.00 34.66 275 SER A C 1
ATOM 2192 O O . SER A 1 275 ? -60.495 56.781 45.700 1.00 34.66 275 SER A O 1
ATOM 2194 N N . ARG A 1 276 ? -58.675 55.424 46.061 1.00 35.84 276 ARG A N 1
ATOM 2195 C CA . ARG A 1 276 ? -59.232 54.169 46.600 1.00 35.84 276 ARG A CA 1
ATOM 2196 C C . ARG A 1 276 ? -60.187 53.433 45.654 1.00 35.84 276 ARG A C 1
ATOM 2198 O O . ARG A 1 276 ? -60.987 54.038 44.972 1.00 35.84 276 ARG A O 1
ATOM 2205 N N . SER A 1 277 ? -60.198 52.112 45.574 1.00 37.12 277 SER A N 1
ATOM 2206 C CA . SER A 1 277 ? -59.452 51.025 46.212 1.00 37.12 277 SER A CA 1
ATOM 2207 C C . SER A 1 277 ? -59.972 49.715 45.591 1.00 37.12 277 SER A C 1
ATOM 2209 O O . SER A 1 277 ? -61.059 49.719 45.024 1.00 37.12 277 SER A O 1
ATOM 2211 N N . THR A 1 278 ? -59.253 48.606 45.831 1.00 38.81 278 THR A N 1
ATOM 2212 C CA . THR A 1 278 ? -59.792 47.239 46.092 1.00 38.81 278 THR A CA 1
ATOM 2213 C C . THR A 1 278 ? -60.607 46.548 44.983 1.00 38.81 278 THR A C 1
ATOM 2215 O O . THR A 1 278 ? -61.680 47.006 44.629 1.00 38.81 278 THR A O 1
ATOM 2218 N N . SER A 1 279 ? -60.085 45.498 44.336 1.00 35.94 279 SER A N 1
ATOM 2219 C CA . SER A 1 279 ? -59.983 44.081 44.780 1.00 35.94 279 SER A CA 1
ATOM 2220 C C . SER A 1 279 ? -61.269 43.258 44.593 1.00 35.94 279 SER A C 1
ATOM 2222 O O . SER A 1 279 ? -62.355 43.820 44.656 1.00 35.94 279 SER A O 1
ATOM 2224 N N . HIS A 1 280 ? -61.083 41.928 44.489 1.00 37.88 280 HIS A N 1
ATOM 2225 C CA . HIS A 1 280 ? -62.055 40.824 44.310 1.00 37.88 280 HIS A CA 1
ATOM 2226 C C . HIS A 1 280 ? -62.385 40.527 42.837 1.00 37.88 280 HIS A C 1
ATOM 2228 O O . HIS A 1 280 ? -62.752 41.437 42.106 1.00 37.88 280 HIS A O 1
ATOM 2234 N N . SER A 1 281 ? -62.281 39.308 42.306 1.00 40.88 281 SER A N 1
ATOM 2235 C CA . SER A 1 281 ? -61.853 37.974 42.767 1.00 40.88 281 SER A CA 1
ATOM 2236 C C . SER A 1 281 ? -61.606 37.134 41.514 1.00 40.88 281 SER A C 1
ATOM 2238 O O . SER A 1 281 ? -62.224 37.473 40.478 1.00 40.88 281 SER A O 1
#

InterPro domains:
  IPR011453 Domain of unknown function DUF1559 [PF07596] (3-92)

Organism: NCBI:txid1938618

Foldseek 3Di:
DQLLLLVLVLQVVLCVVPVWGAACADADPVRHGAWGSLLVSCVSVVNVVLNVQDDSVGHCCDPSNCVSAVPDADCSQDDPQAQPPADRQDGQKFAEEDCFARNYHVTDHHLVLLVVDQQLAWGIWGHYDPNDGSTHSDGHYLVRQLCLQQAARDQRDWDWDDDQFKIWIWGGSRAFFIWTATNVSDIDGAGHQNDSVLSSSRRGRPPPDDHDPRRRPDDDDPPPITDDMDGPVVSVVVVVVVCCVVCVVVVVVPDDDDDDDDDDDDDDDDDDDDDDDDDDD

Sequence (281 aa):
MSKLKMLVLSLHNYHDTHGNFPPAFTADSQGQPLHSWRTLILPYLEEMPLYSKLNFDEPWNSSANARWLNDQELHIYRSPQRPESSIADETHYFSIVDDETLLRPGGGVSFRDIADGSSNTIALIEAAGRGVRWHEPRDLSMDEAIDLLVGESDETHEWVEPGFFISTHYRGDGLYPRNVAFADGRVRSIGYVPTRELARAALTRAGGEEIPAEIDSGEYNRTKTVVGYTVHWRRVLSTTLFVGLAVGPFLRRRNPLEATGVEEVNHEDTKQLVSRSTSHS

Secondary structure (DSSP, 8-state):
--HHHHHHHHHHHHHHHHSSPPPSEEE-TT--EEEEHHHHTGGGGT-HHHHTT--TTS-TTSHHHHHHHTT---GGGS-TT--TTS-TTB--EE-EESTTSTT-TT----GGG-TT-TTTSEEEEE--S---BTTSS--EEHHHHHHHHHS-B-TT-EEEE--SSEEEEEE-SB--PEEEEETTS-EEEE---S-HHHHHHHH-SS--PPPPS-TT-----TTS-EEEEEE-HHHHHHHHHHHHHHHHHHHHTT---------------------------